Protein AF-A0ABD6WK69-F1 (afdb_monomer_lite)

Radius of gyration: 35.86 Å; chains: 1; bounding box: 88×90×81 Å

Secondary structure (DSSP, 8-state):
---------------------------S--S--S----HHHHHHHHHHHHHHHHHHHS-HHHHHHHS-HHHHHHHHHHHHHHHHHHHHHTTPPPPSSSSHHHHIIIIIHHH----B-SSSTTPBP--TTGGG-HHHHHHHHHHHHHHHHHTT-SSSHHHHHIIIIIHHHHHHHT-TTSTTTT------TTPPPP--PPPTTSSPPPS--

Foldseek 3Di:
DDDDDDDDDDDDDDDDDDDDDDDDDDDDDDPDPPPDPPVVVVVVVVVVVVVVVVVVPDDPVRVCVVPPVVVVVVVVVVVVVVVVVVVVVVVDDDQQWQWLLLCQVPPDLLVPQAWAFPDDDPHFFADQPLVVFPLSRVLSRQLRVQVSVLVVDPPCSVVVSCVPRVCVSVCQNRDCPHSRPPHGDTDDRSHGGRHDDDDPPPGGDTPDD

Structure (mmCIF, N/CA/C/O backbone):
data_AF-A0ABD6WK69-F1
#
_entry.id   AF-A0ABD6WK69-F1
#
loop_
_atom_site.group_PDB
_atom_site.id
_atom_site.type_symbol
_atom_site.label_atom_id
_atom_site.label_alt_id
_atom_site.label_comp_id
_atom_site.label_asym_id
_atom_site.label_entity_id
_atom_site.label_seq_id
_atom_site.pdbx_PDB_ins_code
_atom_site.Cartn_x
_atom_site.Cartn_y
_atom_site.Cartn_z
_atom_site.occupancy
_atom_site.B_iso_or_equiv
_atom_site.auth_seq_id
_atom_site.auth_comp_id
_atom_site.auth_asym_id
_atom_site.auth_atom_id
_atom_site.pdbx_PDB_model_num
ATOM 1 N N . MET A 1 1 ? -48.885 -74.886 -27.704 1.00 41.53 1 MET A N 1
ATOM 2 C CA . MET A 1 1 ? -48.794 -75.699 -26.479 1.00 41.53 1 MET A CA 1
ATOM 3 C C . MET A 1 1 ? -49.616 -74.945 -25.458 1.00 41.53 1 MET A C 1
ATOM 5 O O . MET A 1 1 ? -49.312 -73.790 -25.200 1.00 41.53 1 MET A O 1
ATOM 9 N N . THR A 1 2 ? -50.771 -75.522 -25.166 1.00 38.28 2 THR A N 1
ATOM 10 C CA . THR A 1 2 ? -51.934 -74.998 -24.441 1.00 38.28 2 THR A CA 1
ATOM 11 C C . THR A 1 2 ? -51.718 -74.901 -22.932 1.00 38.28 2 THR A C 1
ATOM 13 O O . THR A 1 2 ? -50.736 -75.446 -22.431 1.00 38.28 2 THR A O 1
ATOM 16 N N . ASP A 1 3 ? -52.707 -74.260 -22.299 1.00 40.16 3 ASP A N 1
ATOM 17 C CA . ASP A 1 3 ? -53.052 -74.159 -20.869 1.00 40.16 3 ASP A CA 1
ATOM 18 C C . ASP A 1 3 ? -52.673 -72.780 -20.300 1.00 40.16 3 ASP A C 1
ATOM 20 O O . ASP A 1 3 ? -51.506 -72.508 -20.035 1.00 40.16 3 ASP A O 1
ATOM 24 N N . ASP A 1 4 ? -53.540 -71.761 -20.337 1.00 39.53 4 ASP A N 1
ATOM 25 C CA . ASP A 1 4 ? -54.953 -71.624 -19.910 1.00 39.53 4 ASP A CA 1
ATOM 26 C C . ASP A 1 4 ? -55.103 -71.475 -18.379 1.00 39.53 4 ASP A C 1
ATOM 28 O O . ASP A 1 4 ? -54.443 -72.150 -17.592 1.00 39.53 4 ASP A O 1
ATOM 32 N N . ASP A 1 5 ? -55.924 -70.479 -18.044 1.00 45.25 5 ASP A N 1
ATOM 33 C CA . ASP A 1 5 ? -56.253 -69.780 -16.782 1.00 45.25 5 ASP A CA 1
ATOM 34 C C . ASP A 1 5 ? -57.036 -70.742 -15.816 1.00 45.25 5 ASP A C 1
ATOM 36 O O . ASP A 1 5 ? -57.017 -71.943 -16.095 1.00 45.25 5 ASP A O 1
ATOM 40 N N . PRO A 1 6 ? -57.810 -70.380 -14.748 1.00 54.75 6 PRO A N 1
ATOM 41 C CA . PRO A 1 6 ? -58.205 -69.066 -14.216 1.00 54.75 6 PRO A CA 1
ATOM 42 C C . PRO A 1 6 ? -58.452 -68.967 -12.684 1.00 54.75 6 PRO A C 1
ATOM 44 O O . PRO A 1 6 ? -58.293 -69.924 -11.925 1.00 54.75 6 PRO A O 1
ATOM 47 N N . LEU A 1 7 ? -58.986 -67.795 -12.296 1.00 37.84 7 LEU A N 1
ATOM 48 C CA . LEU A 1 7 ? -59.977 -67.497 -11.231 1.00 37.84 7 LEU A CA 1
ATOM 49 C C . LEU A 1 7 ? -59.416 -66.657 -10.072 1.00 37.84 7 LEU A C 1
ATOM 51 O O . LEU A 1 7 ? -58.449 -67.047 -9.434 1.00 37.84 7 LEU A O 1
ATOM 55 N N . ALA A 1 8 ? -60.023 -65.564 -9.608 1.00 40.16 8 ALA A N 1
ATOM 56 C CA . ALA A 1 8 ? -61.158 -64.701 -9.978 1.00 40.16 8 ALA A CA 1
ATOM 57 C C . ALA A 1 8 ? -61.112 -63.573 -8.907 1.00 40.16 8 ALA A C 1
ATOM 59 O O . ALA A 1 8 ? -60.767 -63.858 -7.764 1.00 40.16 8 ALA A O 1
ATOM 60 N N . GLY A 1 9 ? -61.288 -62.280 -9.188 1.00 31.14 9 GLY A N 1
ATOM 61 C CA . GLY A 1 9 ? -62.560 -61.623 -9.508 1.00 31.14 9 GLY A CA 1
ATOM 62 C C . GLY A 1 9 ? -63.019 -60.743 -8.325 1.00 31.14 9 GLY A C 1
ATOM 63 O O . GLY A 1 9 ? -62.915 -61.177 -7.181 1.00 31.14 9 GLY A O 1
ATOM 64 N N . GLY A 1 10 ? -63.540 -59.534 -8.589 1.00 31.92 10 GLY A N 1
ATOM 65 C CA . GLY A 1 10 ? -64.354 -58.782 -7.617 1.00 31.92 10 GLY A CA 1
ATOM 66 C C . GLY A 1 10 ? -64.167 -57.260 -7.588 1.00 31.92 10 GLY A C 1
ATOM 67 O O . GLY A 1 10 ? -63.340 -56.761 -6.835 1.00 31.92 10 GLY A O 1
ATOM 68 N N . ASP A 1 11 ? -64.987 -56.557 -8.373 1.00 32.34 11 ASP A N 1
ATOM 69 C CA . ASP A 1 11 ? -65.273 -55.113 -8.326 1.00 32.34 11 ASP A CA 1
ATOM 70 C C . ASP A 1 11 ? -66.035 -54.670 -7.052 1.00 32.34 11 ASP A C 1
ATOM 72 O O . ASP A 1 11 ? -66.577 -55.505 -6.328 1.00 32.34 11 ASP A O 1
ATOM 76 N N . VAL A 1 12 ? -66.200 -53.336 -6.934 1.00 32.75 12 VAL A N 1
ATOM 77 C CA . VAL A 1 12 ? -67.368 -52.576 -6.403 1.00 32.75 12 VAL A CA 1
ATOM 78 C C . VAL A 1 12 ? -67.110 -51.739 -5.134 1.00 32.75 12 VAL A C 1
ATOM 80 O O . VAL A 1 12 ? -66.958 -52.287 -4.051 1.00 32.75 12 VAL A O 1
ATOM 83 N N . GLN A 1 13 ? -67.126 -50.404 -5.352 1.00 33.09 13 GLN A N 1
ATOM 84 C CA . GLN A 1 13 ? -67.730 -49.273 -4.591 1.00 33.09 13 GLN A CA 1
ATOM 85 C C . GLN A 1 13 ? -67.632 -49.257 -3.049 1.00 33.09 13 GLN A C 1
ATOM 87 O O . GLN A 1 13 ? -67.755 -50.269 -2.387 1.00 33.09 13 GLN A O 1
ATOM 92 N N . GLU A 1 14 ? -67.454 -48.150 -2.328 1.00 33.75 14 GLU A N 1
ATOM 93 C CA . GLU A 1 14 ? -67.996 -46.775 -2.335 1.00 33.75 14 GLU A CA 1
ATOM 94 C C . GLU A 1 14 ? -67.370 -46.153 -1.043 1.00 33.75 14 GLU A C 1
ATOM 96 O O . GLU A 1 14 ? -66.947 -46.896 -0.164 1.00 33.75 14 GLU A O 1
ATOM 101 N N . ALA A 1 15 ? -67.243 -44.867 -0.736 1.00 32.94 15 ALA A N 1
ATOM 102 C CA . ALA A 1 15 ? -67.945 -43.662 -1.118 1.00 32.94 15 ALA A CA 1
ATOM 103 C C . ALA A 1 15 ? -67.187 -42.448 -0.534 1.00 32.94 15 ALA A C 1
ATOM 105 O O . ALA A 1 15 ? -66.554 -42.558 0.513 1.00 32.94 15 ALA A O 1
ATOM 106 N N . ALA A 1 16 ? -67.414 -41.300 -1.183 1.00 29.45 16 ALA A N 1
ATOM 107 C CA . ALA A 1 16 ? -67.578 -39.952 -0.620 1.00 29.45 16 ALA A CA 1
ATOM 108 C C . ALA A 1 16 ? -66.403 -39.301 0.161 1.00 29.45 16 ALA A C 1
ATOM 110 O O . ALA A 1 16 ? -65.868 -39.851 1.107 1.00 29.45 16 ALA A O 1
ATOM 111 N N . GLY A 1 17 ? -65.999 -38.060 -0.116 1.00 29.55 17 GLY A N 1
ATOM 112 C CA . GLY A 1 17 ? -66.735 -36.983 -0.768 1.00 29.55 17 GLY A CA 1
ATOM 113 C C . GLY A 1 17 ? -65.851 -35.791 -1.137 1.00 29.55 17 GLY A C 1
ATOM 114 O O . GLY A 1 17 ? -64.702 -35.662 -0.725 1.00 29.55 17 GLY A O 1
ATOM 115 N N . LEU A 1 18 ? -66.447 -34.982 -2.003 1.00 28.81 18 LEU A N 1
ATOM 116 C CA . LEU A 1 18 ? -65.877 -34.052 -2.961 1.00 28.81 18 LEU A CA 1
ATOM 117 C C . LEU A 1 18 ? -65.619 -32.646 -2.383 1.00 28.81 18 LEU A C 1
ATOM 119 O O . LEU A 1 18 ? -66.339 -32.174 -1.510 1.00 28.81 18 LEU A O 1
ATOM 123 N N . LEU A 1 19 ? -64.629 -31.995 -2.993 1.00 29.02 19 LEU A N 1
ATOM 124 C CA . LEU A 1 19 ? -64.368 -30.559 -3.162 1.00 29.02 19 LEU A CA 1
ATOM 125 C C . LEU A 1 19 ? -65.548 -29.584 -2.960 1.00 29.02 19 LEU A C 1
ATOM 127 O O . LEU A 1 19 ? -66.626 -29.789 -3.514 1.00 29.02 19 LEU A O 1
ATOM 131 N N . ALA A 1 20 ? -65.249 -28.415 -2.381 1.00 31.84 20 ALA A N 1
ATOM 132 C CA . ALA A 1 20 ? -65.792 -27.137 -2.855 1.00 31.84 20 ALA A CA 1
ATOM 133 C C . ALA A 1 20 ? -64.838 -25.974 -2.517 1.00 31.84 20 ALA A C 1
ATOM 135 O O . ALA A 1 20 ? -64.506 -25.742 -1.358 1.00 31.84 20 ALA A O 1
ATOM 136 N N . ALA A 1 21 ? -64.405 -25.265 -3.558 1.00 33.53 21 ALA A N 1
ATOM 137 C CA . ALA A 1 21 ? -63.676 -24.004 -3.507 1.00 33.53 21 ALA A CA 1
ATOM 138 C C . ALA A 1 21 ? -64.644 -22.822 -3.327 1.00 33.53 21 ALA A C 1
ATOM 140 O O . ALA A 1 21 ? -65.742 -22.861 -3.881 1.00 33.53 21 ALA A O 1
ATOM 141 N N . VAL A 1 22 ? -64.207 -21.764 -2.635 1.00 31.28 22 VAL A N 1
ATOM 142 C CA . VAL A 1 22 ? -64.724 -20.393 -2.794 1.00 31.28 22 VAL A CA 1
ATOM 143 C C . VAL A 1 22 ? -63.556 -19.413 -2.647 1.00 31.28 22 VAL A C 1
ATOM 145 O O . VAL A 1 22 ? -62.822 -19.459 -1.663 1.00 31.28 22 VAL A O 1
ATOM 148 N N . ASP A 1 23 ? -63.416 -18.561 -3.662 1.00 33.44 23 ASP A N 1
ATOM 149 C CA . ASP A 1 23 ? -62.475 -17.451 -3.797 1.00 33.44 23 ASP A CA 1
ATOM 150 C C . ASP A 1 23 ? -62.580 -16.408 -2.673 1.00 33.44 23 ASP A C 1
ATOM 152 O O . ASP A 1 23 ? -63.674 -16.067 -2.216 1.00 33.44 23 ASP A O 1
ATOM 156 N N . GLY A 1 24 ? -61.439 -15.824 -2.302 1.00 30.62 24 GLY A N 1
ATOM 157 C CA . GLY A 1 24 ? -61.370 -14.662 -1.420 1.00 30.62 24 GLY A CA 1
ATOM 158 C C . GLY A 1 24 ? -59.943 -14.141 -1.255 1.00 30.62 24 GLY A C 1
ATOM 159 O O . GLY A 1 24 ? -59.219 -14.627 -0.401 1.00 30.62 24 GLY A O 1
ATOM 160 N N . ASP A 1 25 ? -59.572 -13.185 -2.108 1.00 34.56 25 ASP A N 1
ATOM 161 C CA . ASP A 1 25 ? -58.590 -12.104 -1.907 1.00 34.56 25 ASP A CA 1
ATOM 162 C C . ASP A 1 25 ? -57.501 -12.310 -0.827 1.00 34.56 25 ASP A C 1
ATOM 164 O O . ASP A 1 25 ? -57.725 -12.072 0.361 1.00 34.56 25 ASP A O 1
ATOM 168 N N . SER A 1 26 ? -56.286 -12.692 -1.237 1.00 34.22 26 SER A N 1
ATOM 169 C CA . SER A 1 26 ? -55.104 -12.599 -0.375 1.00 34.22 26 SER A CA 1
ATOM 170 C C . SER A 1 26 ? -53.812 -12.534 -1.191 1.00 34.22 26 SER A C 1
ATOM 172 O O . SER A 1 26 ? -53.237 -13.564 -1.532 1.00 34.22 26 SER A O 1
ATOM 174 N N . ASP A 1 27 ? -53.319 -11.329 -1.464 1.00 31.31 27 ASP A N 1
ATOM 175 C CA . ASP A 1 27 ? -51.865 -11.129 -1.490 1.00 31.31 27 ASP A CA 1
ATOM 176 C C . ASP A 1 27 ? -51.499 -9.701 -1.062 1.00 31.31 27 ASP A C 1
ATOM 178 O O . ASP A 1 27 ? -50.943 -8.882 -1.789 1.00 31.31 27 ASP A O 1
ATOM 182 N N . THR A 1 28 ? -51.879 -9.379 0.174 1.00 32.97 28 THR A N 1
ATOM 183 C CA . THR A 1 28 ? -51.175 -8.381 0.979 1.00 32.97 28 THR A CA 1
ATOM 184 C C . THR A 1 28 ? -50.702 -9.058 2.262 1.00 32.97 28 THR A C 1
ATOM 186 O O . THR A 1 28 ? -51.483 -9.669 2.984 1.00 32.97 28 THR A O 1
ATOM 189 N N . ALA A 1 29 ? -49.404 -8.913 2.537 1.00 38.38 29 ALA A N 1
ATOM 190 C CA . ALA A 1 29 ? -48.745 -9.200 3.811 1.00 38.38 29 ALA A CA 1
ATOM 191 C C . ALA A 1 29 ? -48.618 -10.680 4.239 1.00 38.38 29 ALA A C 1
ATOM 193 O O . ALA A 1 29 ? -49.049 -11.065 5.323 1.00 38.38 29 ALA A O 1
ATOM 194 N N . ALA A 1 30 ? -47.879 -11.482 3.470 1.00 32.62 30 ALA A N 1
ATOM 195 C CA . ALA A 1 30 ? -47.333 -12.759 3.941 1.00 32.62 30 ALA A CA 1
ATOM 196 C C . ALA A 1 30 ? -45.797 -12.725 4.050 1.00 32.62 30 ALA A C 1
ATOM 198 O O . ALA A 1 30 ? -45.110 -13.476 3.372 1.00 32.62 30 ALA A O 1
ATOM 199 N N . ALA A 1 31 ? -45.251 -11.843 4.900 1.00 33.62 31 ALA A N 1
ATOM 200 C CA . ALA A 1 31 ? -43.885 -11.972 5.441 1.00 33.62 31 ALA A CA 1
ATOM 201 C C . ALA A 1 31 ? -43.632 -11.006 6.618 1.00 33.62 31 ALA A C 1
ATOM 203 O O . ALA A 1 31 ? -42.657 -10.263 6.614 1.00 33.62 31 ALA A O 1
ATOM 204 N N . SER A 1 32 ? -44.518 -10.959 7.621 1.00 41.97 32 SER A N 1
ATOM 205 C CA . SER A 1 32 ? -44.220 -10.201 8.851 1.00 41.97 32 SER A CA 1
ATOM 206 C C . SER A 1 32 ? -44.987 -10.688 10.088 1.00 41.97 32 SER A C 1
ATOM 208 O O . SER A 1 32 ? -45.544 -9.884 10.830 1.00 41.97 32 SER A O 1
ATOM 210 N N . LEU A 1 33 ? -45.026 -12.006 10.324 1.00 36.50 33 LEU A N 1
ATOM 211 C CA . LEU A 1 33 ? -45.646 -12.597 11.526 1.00 36.50 33 LEU A CA 1
ATOM 212 C C . LEU A 1 33 ? -44.808 -13.704 12.191 1.00 36.50 33 LEU A C 1
ATOM 214 O O . LEU A 1 33 ? -45.341 -14.595 12.842 1.00 36.50 33 LEU A O 1
ATOM 218 N N . LEU A 1 34 ? -43.483 -13.608 12.097 1.00 34.75 34 LEU A N 1
ATOM 219 C CA . LEU A 1 34 ? -42.581 -14.199 13.086 1.00 34.75 34 LEU A CA 1
ATOM 220 C C . LEU A 1 34 ? -41.653 -13.081 13.552 1.00 34.75 34 LEU A C 1
ATOM 222 O O . LEU A 1 34 ? -40.582 -12.861 12.994 1.00 34.75 34 LEU A O 1
ATOM 226 N N . GLY A 1 35 ? -42.141 -12.305 14.523 1.00 38.78 35 GLY A N 1
ATOM 227 C CA . GLY A 1 35 ? -41.314 -11.357 15.257 1.00 38.78 35 GLY A CA 1
ATOM 228 C C . GLY A 1 35 ? -40.104 -12.090 15.823 1.00 38.78 35 GLY A C 1
ATOM 229 O O . GLY A 1 35 ? -40.238 -13.216 16.299 1.00 38.78 35 GLY A O 1
ATOM 230 N N . ALA A 1 36 ? -38.942 -11.457 15.693 1.00 45.59 36 ALA A N 1
ATOM 231 C CA . ALA A 1 36 ? -37.651 -11.938 16.150 1.00 45.59 36 ALA A CA 1
ATOM 232 C C . ALA A 1 36 ? -37.766 -12.692 17.484 1.00 45.59 36 ALA A C 1
ATOM 234 O O . ALA A 1 36 ? -37.977 -12.090 18.538 1.00 45.59 36 ALA A O 1
ATOM 235 N N . PHE A 1 37 ? -37.627 -14.018 17.437 1.00 41.78 37 PHE A N 1
ATOM 236 C CA . PHE A 1 37 ? -37.216 -14.753 18.619 1.00 41.78 37 PHE A CA 1
ATOM 237 C C . PHE A 1 37 ? -35.777 -14.338 18.854 1.00 41.78 37 PHE A C 1
ATOM 239 O O . PHE A 1 37 ? -34.869 -14.795 18.165 1.00 41.78 37 PHE A O 1
ATOM 246 N N . ASP A 1 38 ? -35.597 -13.392 19.763 1.00 51.59 38 ASP A N 1
ATOM 247 C CA . ASP A 1 38 ? -34.285 -13.033 20.254 1.00 51.59 38 ASP A CA 1
ATOM 248 C C . ASP A 1 38 ? -33.767 -14.225 21.070 1.00 51.59 38 ASP A C 1
ATOM 250 O O . ASP A 1 38 ? -34.087 -14.411 22.249 1.00 51.59 38 ASP A O 1
ATOM 254 N N . VAL A 1 39 ? -33.051 -15.102 20.364 1.00 46.31 39 VAL A N 1
ATOM 255 C CA . VAL A 1 39 ? -32.434 -16.312 20.906 1.00 46.31 39 VAL A CA 1
ATOM 256 C C . VAL A 1 39 ? -31.484 -15.944 22.043 1.00 46.31 39 VAL A C 1
ATOM 258 O O . VAL A 1 39 ? -31.402 -16.699 23.010 1.00 46.31 39 VAL A O 1
ATOM 261 N N . ASP A 1 40 ? -30.866 -14.762 21.994 1.00 42.47 40 ASP A N 1
ATOM 262 C CA . ASP A 1 40 ? -29.979 -14.273 23.044 1.00 42.47 40 ASP A CA 1
ATOM 263 C C . ASP A 1 40 ? -30.770 -13.904 24.304 1.00 42.47 40 ASP A C 1
ATOM 265 O O . ASP A 1 40 ? -30.374 -14.269 25.412 1.00 42.47 40 ASP A O 1
ATOM 269 N N . THR A 1 41 ? -31.950 -13.295 24.159 1.00 55.56 41 THR A N 1
ATOM 270 C CA . THR A 1 41 ? -32.851 -13.014 25.292 1.00 55.56 41 THR A CA 1
ATOM 271 C C . THR A 1 41 ? -33.417 -14.296 25.925 1.00 55.56 41 THR A C 1
ATOM 273 O O . THR A 1 41 ? -33.544 -14.383 27.151 1.00 55.56 41 THR A O 1
ATOM 276 N N . ILE A 1 42 ? -33.742 -15.317 25.122 1.00 52.06 42 ILE A N 1
ATOM 277 C CA . ILE A 1 42 ? -34.228 -16.617 25.623 1.00 52.06 42 ILE A CA 1
ATOM 278 C C . ILE A 1 42 ? -33.096 -17.386 26.317 1.00 52.06 42 ILE A C 1
ATOM 280 O O . ILE A 1 42 ? -33.291 -17.892 27.424 1.00 52.06 42 ILE A O 1
ATOM 284 N N . ALA A 1 43 ? -31.903 -17.418 25.718 1.00 51.25 43 ALA A N 1
ATOM 285 C CA . ALA A 1 43 ? -30.723 -18.044 26.304 1.00 51.25 43 ALA A CA 1
ATOM 286 C C . ALA A 1 43 ? -30.314 -17.358 27.616 1.00 51.25 43 ALA A C 1
ATOM 288 O O . ALA A 1 43 ? -30.047 -18.036 28.607 1.00 51.25 43 ALA A O 1
ATOM 289 N N . ALA A 1 44 ? -30.341 -16.023 27.670 1.00 57.62 44 ALA A N 1
ATOM 290 C CA . ALA A 1 44 ? -30.061 -15.266 28.887 1.00 57.62 44 ALA A CA 1
ATOM 291 C C . ALA A 1 44 ? -31.057 -15.588 30.012 1.00 57.62 44 ALA A C 1
ATOM 293 O O . ALA A 1 44 ? -30.664 -15.696 31.175 1.00 57.62 44 ALA A O 1
ATOM 294 N N . ARG A 1 45 ? -32.337 -15.781 29.672 1.00 64.25 45 ARG A N 1
ATOM 295 C CA . ARG A 1 45 ? -33.391 -16.107 30.638 1.00 64.25 45 ARG A CA 1
ATOM 296 C C . ARG A 1 45 ? -33.263 -17.527 31.194 1.00 64.25 45 ARG A C 1
ATOM 298 O O . ARG A 1 45 ? -33.335 -17.694 32.406 1.00 64.25 45 ARG A O 1
ATOM 305 N N . GLU A 1 46 ? -33.005 -18.524 30.349 1.00 63.28 46 GLU A N 1
ATOM 306 C CA . GLU A 1 46 ? -32.780 -19.904 30.809 1.00 63.28 46 GLU A CA 1
ATOM 307 C C . GLU A 1 46 ? -31.515 -20.024 31.671 1.00 63.28 46 GLU A C 1
ATOM 309 O O . GLU A 1 46 ? -31.522 -20.675 32.718 1.00 63.28 46 GLU A O 1
ATOM 314 N N . VAL A 1 47 ? -30.434 -19.341 31.281 1.00 63.88 47 VAL A N 1
ATOM 315 C CA . VAL A 1 47 ? -29.197 -19.289 32.072 1.00 63.88 47 VAL A CA 1
ATOM 316 C C . VAL A 1 47 ? -29.443 -18.613 33.425 1.00 63.88 47 VAL A C 1
ATOM 318 O O . VAL A 1 47 ? -28.963 -19.106 34.448 1.00 63.88 47 VAL A O 1
ATOM 321 N N . ALA A 1 48 ? -30.222 -17.529 33.463 1.00 67.50 48 ALA A N 1
ATOM 322 C CA . ALA A 1 48 ? -30.591 -16.858 34.707 1.00 67.50 48 ALA A CA 1
ATOM 323 C C . ALA A 1 48 ? -31.427 -17.757 35.632 1.00 67.50 48 ALA A C 1
ATOM 325 O O . ALA A 1 48 ? -31.167 -17.784 36.837 1.00 67.50 48 ALA A O 1
ATOM 326 N N . ASP A 1 49 ? -32.372 -18.530 35.094 1.00 70.69 49 ASP A N 1
ATOM 327 C CA . ASP A 1 49 ? -33.196 -19.463 35.871 1.00 70.69 49 ASP A CA 1
ATOM 328 C C . ASP A 1 49 ? -32.356 -20.619 36.448 1.00 70.69 49 ASP A C 1
ATOM 330 O O . ASP A 1 49 ? -32.514 -20.978 37.619 1.00 70.69 49 ASP A O 1
ATOM 334 N N . ILE A 1 50 ? -31.387 -21.143 35.684 1.00 66.19 50 ILE A N 1
ATOM 335 C CA . ILE A 1 50 ? -30.434 -22.164 36.155 1.00 66.19 50 ILE A CA 1
ATOM 336 C C . ILE A 1 50 ? -29.544 -21.611 37.273 1.00 66.19 50 ILE A C 1
ATOM 338 O O . ILE A 1 50 ? -29.405 -22.240 38.325 1.00 66.19 50 ILE A O 1
ATOM 342 N N . ILE A 1 51 ? -28.956 -20.426 37.075 1.00 68.31 51 ILE A N 1
ATOM 343 C CA . ILE A 1 51 ? -28.112 -19.770 38.083 1.00 68.31 51 ILE A CA 1
ATOM 344 C C . ILE A 1 51 ? -28.927 -19.496 39.352 1.00 68.31 51 ILE A C 1
ATOM 346 O O . ILE A 1 51 ? -28.465 -19.784 40.456 1.00 68.31 51 ILE A O 1
ATOM 350 N N . THR A 1 52 ? -30.163 -19.015 39.208 1.00 69.00 52 THR A N 1
ATOM 351 C CA . THR A 1 52 ? -31.068 -18.744 40.332 1.00 69.00 52 THR A CA 1
ATOM 352 C C . THR A 1 52 ? -31.433 -20.028 41.080 1.00 69.00 52 THR A C 1
ATOM 354 O O . THR A 1 52 ? -31.411 -20.039 42.311 1.00 69.00 52 THR A O 1
ATOM 357 N N . GLY A 1 53 ? -31.695 -21.130 40.371 1.00 70.25 53 GLY A N 1
ATOM 358 C CA . GLY A 1 53 ? -31.967 -22.441 40.967 1.00 70.25 53 GLY A CA 1
ATOM 359 C C . GLY A 1 53 ? -30.776 -23.018 41.738 1.00 70.25 53 GLY A C 1
ATOM 360 O O . GLY A 1 53 ? -30.949 -23.558 42.832 1.00 70.25 53 GLY A O 1
ATOM 361 N N . ILE A 1 54 ? -29.557 -22.845 41.218 1.00 66.19 54 ILE A N 1
ATOM 362 C CA . ILE A 1 54 ? -28.318 -23.246 41.901 1.00 66.19 54 ILE A CA 1
ATOM 363 C C . ILE A 1 54 ? -28.108 -22.405 43.168 1.00 66.19 54 ILE A C 1
ATOM 365 O O . ILE A 1 54 ? -27.840 -22.964 44.231 1.00 66.19 54 ILE A O 1
ATOM 369 N N . ILE A 1 55 ? -28.284 -21.081 43.085 1.00 65.88 55 ILE A N 1
ATOM 370 C CA . ILE A 1 55 ? -28.146 -20.166 44.231 1.00 65.88 55 ILE A CA 1
ATOM 371 C C . ILE A 1 55 ? -29.198 -20.468 45.307 1.00 65.88 55 ILE A C 1
ATOM 373 O O . ILE A 1 55 ? -28.865 -20.483 46.490 1.00 65.88 55 ILE A O 1
ATOM 377 N N . ALA A 1 56 ? -30.442 -20.768 44.918 1.00 68.12 56 ALA A N 1
ATOM 378 C CA . ALA A 1 56 ? -31.523 -21.112 45.843 1.00 68.12 56 ALA A CA 1
ATOM 379 C C . ALA A 1 56 ? -31.270 -22.424 46.612 1.00 68.12 56 ALA A C 1
ATOM 381 O O . ALA A 1 56 ? -31.757 -22.584 47.731 1.00 68.12 56 ALA A O 1
ATOM 382 N N . GLY A 1 57 ? -30.498 -23.352 46.034 1.00 67.06 57 GLY A N 1
ATOM 383 C CA . GLY A 1 57 ? -30.073 -24.592 46.690 1.00 67.06 57 GLY A CA 1
ATOM 384 C C . GLY A 1 57 ? -28.871 -24.438 47.631 1.00 67.06 57 GLY A C 1
ATOM 385 O O . GLY A 1 57 ? -28.578 -25.356 48.399 1.00 67.06 57 GLY A O 1
ATOM 386 N N . MET A 1 58 ? -28.165 -23.303 47.596 1.00 68.56 58 MET A N 1
ATOM 387 C CA . MET A 1 58 ? -27.003 -23.039 48.447 1.00 68.56 58 MET A CA 1
ATOM 388 C C . MET A 1 58 ? -27.417 -22.332 49.742 1.00 68.56 58 MET A C 1
ATOM 390 O O . MET A 1 58 ? -28.195 -21.381 49.736 1.00 68.56 58 MET A O 1
ATOM 394 N N . THR A 1 59 ? -26.857 -22.749 50.882 1.00 77.12 59 THR A N 1
ATOM 395 C CA . THR A 1 59 ? -27.020 -21.981 52.125 1.00 77.12 59 THR A CA 1
ATOM 396 C C . THR A 1 59 ? -26.211 -20.688 52.059 1.00 77.12 59 THR A C 1
ATOM 398 O O . THR A 1 59 ? -25.174 -20.614 51.394 1.00 77.12 59 THR A O 1
ATOM 401 N N . LYS A 1 60 ? -26.646 -19.669 52.806 1.00 70.44 60 LYS A N 1
ATOM 402 C CA . LYS A 1 60 ? -25.931 -18.393 52.926 1.00 70.44 60 LYS A CA 1
ATOM 403 C C . LYS A 1 60 ? -24.458 -18.587 53.318 1.00 70.44 60 LYS A C 1
ATOM 405 O O . LYS A 1 60 ? -23.593 -17.967 52.710 1.00 70.44 60 LYS A O 1
ATOM 410 N N . GLU A 1 61 ? -24.145 -19.508 54.238 1.00 72.88 61 GLU A N 1
ATOM 411 C CA . GLU A 1 61 ? -22.744 -19.784 54.598 1.00 72.88 61 GLU A CA 1
ATOM 412 C C . GLU A 1 61 ? -21.952 -20.481 53.484 1.00 72.88 61 GLU A C 1
ATOM 414 O O . GLU A 1 61 ? -20.731 -20.336 53.415 1.00 72.88 61 GLU A O 1
ATOM 419 N N . ALA A 1 62 ? -22.598 -21.291 52.641 1.00 72.38 62 ALA A N 1
ATOM 420 C CA . ALA A 1 62 ? -21.944 -21.905 51.487 1.00 72.38 62 ALA A CA 1
ATOM 421 C C . ALA A 1 62 ? -21.638 -20.855 50.410 1.00 72.38 62 ALA A C 1
ATOM 423 O O . ALA A 1 62 ? -20.558 -20.881 49.821 1.00 72.38 62 ALA A O 1
ATOM 424 N N . LEU A 1 63 ? -22.551 -19.900 50.219 1.00 69.12 63 LEU A N 1
ATOM 425 C CA . LEU A 1 63 ? -22.389 -18.769 49.312 1.00 69.12 63 LEU A CA 1
ATOM 426 C C . LEU A 1 63 ? -21.264 -17.829 49.769 1.00 69.12 63 LEU A C 1
ATOM 428 O O . LEU A 1 63 ? -20.376 -17.526 48.981 1.00 69.12 63 LEU A O 1
ATOM 432 N N . GLU A 1 64 ? -21.236 -17.440 51.046 1.00 72.25 64 GLU A N 1
ATOM 433 C CA . GLU A 1 64 ? -20.194 -16.566 51.616 1.00 72.25 64 GLU A CA 1
ATOM 434 C C . GLU A 1 64 ? -18.797 -17.207 51.577 1.00 72.25 64 GLU A C 1
ATOM 436 O O . GLU A 1 64 ? -17.793 -16.526 51.378 1.00 72.25 64 GLU A O 1
ATOM 441 N N . ARG A 1 65 ? -18.715 -18.537 51.706 1.00 77.81 65 ARG A N 1
ATOM 442 C CA . ARG A 1 65 ? -17.453 -19.281 51.561 1.00 77.81 65 ARG A CA 1
ATOM 443 C C . ARG A 1 65 ? -16.993 -19.392 50.110 1.00 77.81 65 ARG A C 1
ATOM 445 O O . ARG A 1 65 ? -15.793 -19.472 49.858 1.00 77.81 65 ARG A O 1
ATOM 452 N N . ALA A 1 66 ? -17.932 -19.434 49.169 1.00 74.12 66 ALA A N 1
ATOM 453 C CA . ALA A 1 66 ? -17.642 -19.520 47.743 1.00 74.12 66 ALA A CA 1
ATOM 454 C C . ALA A 1 66 ? -17.301 -18.150 47.125 1.00 74.12 66 ALA A C 1
ATOM 456 O O . ALA A 1 66 ? -16.429 -18.080 46.255 1.00 74.12 66 ALA A O 1
ATOM 457 N N . LEU A 1 67 ? -17.952 -17.079 47.594 1.00 82.50 67 LEU A N 1
ATOM 458 C CA . LEU A 1 67 ? -17.805 -15.690 47.149 1.00 82.50 67 LEU A CA 1
ATOM 459 C C . LEU A 1 67 ? -17.012 -14.869 48.172 1.00 82.50 67 LEU A C 1
ATOM 461 O O . LEU A 1 67 ? -17.516 -13.915 48.764 1.00 82.50 67 LEU A O 1
ATOM 465 N N . THR A 1 68 ? -15.749 -15.236 48.381 1.00 90.50 68 THR A N 1
ATOM 466 C CA . THR A 1 68 ? -14.838 -14.373 49.140 1.00 90.50 68 THR A CA 1
ATOM 467 C C . THR A 1 68 ? -14.635 -13.038 48.403 1.00 90.50 68 THR A C 1
ATOM 469 O O . THR A 1 68 ? -14.704 -13.021 47.170 1.00 90.50 68 THR A O 1
ATOM 472 N N . PRO A 1 69 ? -14.339 -11.928 49.109 1.00 88.44 69 PRO A N 1
ATOM 473 C CA . PRO A 1 69 ? -14.095 -10.626 48.478 1.00 88.44 69 PRO A CA 1
ATOM 474 C C . PRO A 1 69 ? -13.055 -10.690 47.350 1.00 88.44 69 PRO A C 1
ATOM 476 O O . PRO A 1 69 ? -13.303 -10.199 46.255 1.00 88.44 69 PRO A O 1
ATOM 479 N N . GLU A 1 70 ? -11.960 -11.425 47.565 1.00 88.94 70 GLU A N 1
ATOM 480 C CA . GLU A 1 70 ? -10.913 -11.654 46.557 1.00 88.94 70 GLU A CA 1
ATOM 481 C C . GLU A 1 70 ? -11.436 -12.358 45.291 1.00 88.94 70 GLU A C 1
ATOM 483 O O . GLU A 1 70 ? -11.017 -12.054 44.175 1.00 88.94 70 GLU A O 1
ATOM 488 N N . ARG A 1 71 ? -12.364 -13.317 45.437 1.00 85.81 71 ARG A N 1
ATOM 489 C CA . ARG A 1 71 ? -12.966 -14.011 44.290 1.00 85.81 71 ARG A CA 1
ATOM 490 C C . ARG A 1 71 ? -13.945 -13.122 43.541 1.00 85.81 71 ARG A C 1
ATOM 492 O O . ARG A 1 71 ? -14.005 -13.217 42.319 1.00 85.81 71 ARG A O 1
ATOM 499 N N . VAL A 1 72 ? -14.688 -12.275 44.251 1.00 86.81 72 VAL A N 1
ATOM 500 C CA . VAL A 1 72 ? -15.589 -11.292 43.637 1.00 86.81 72 VAL A CA 1
ATOM 501 C C . VAL A 1 72 ? -14.786 -10.272 42.829 1.00 86.81 72 VAL A C 1
ATOM 503 O O . VAL A 1 72 ? -15.104 -10.068 41.661 1.00 86.81 72 VAL A O 1
ATOM 506 N N . GLU A 1 73 ? -13.703 -9.726 43.386 1.00 90.31 73 GLU A N 1
ATOM 507 C CA . GLU A 1 73 ? -12.801 -8.807 42.674 1.00 90.31 73 GLU A CA 1
ATOM 508 C C . GLU A 1 73 ? -12.167 -9.462 41.440 1.00 90.31 73 GLU A C 1
ATOM 510 O O . GLU A 1 73 ? -12.141 -8.869 40.364 1.00 90.31 73 GLU A O 1
ATOM 515 N N . LEU A 1 74 ? -11.721 -10.720 41.542 1.00 88.19 74 LEU A N 1
ATOM 516 C CA . LEU A 1 74 ? -11.177 -11.455 40.397 1.00 88.19 74 LEU A CA 1
ATOM 517 C C . LEU A 1 74 ? -12.221 -11.677 39.289 1.00 88.19 74 LEU A C 1
ATOM 519 O O . LEU A 1 74 ? -11.886 -11.612 38.105 1.00 88.19 74 LEU A O 1
ATOM 523 N N . ILE A 1 75 ? -13.472 -11.978 39.653 1.00 85.56 75 ILE A N 1
ATOM 524 C CA . ILE A 1 75 ? -14.572 -12.148 38.692 1.00 85.56 75 ILE A CA 1
ATOM 525 C C . ILE A 1 75 ? -14.906 -10.809 38.029 1.00 85.56 75 ILE A C 1
ATOM 527 O O . ILE A 1 75 ? -15.058 -10.773 36.810 1.00 85.56 75 ILE A O 1
ATOM 531 N N . GLN A 1 76 ? -14.957 -9.719 38.798 1.00 86.75 76 GLN A N 1
ATOM 532 C CA . GLN A 1 76 ? -15.191 -8.368 38.283 1.00 86.75 76 GLN A CA 1
ATOM 533 C C . GLN A 1 76 ? -14.079 -7.927 37.331 1.00 86.75 76 GLN A C 1
ATOM 535 O O . GLN A 1 76 ? -14.376 -7.593 36.193 1.00 86.75 76 GLN A O 1
ATOM 540 N N . ALA A 1 77 ? -12.808 -8.054 37.719 1.00 89.81 77 ALA A N 1
ATOM 541 C CA . ALA A 1 77 ? -11.674 -7.703 36.863 1.00 89.81 77 ALA A CA 1
ATOM 542 C C . ALA A 1 77 ? -11.649 -8.519 35.556 1.00 89.81 77 ALA A C 1
ATOM 544 O O . ALA A 1 77 ? -11.300 -8.009 34.492 1.00 89.81 77 ALA A O 1
ATOM 545 N N . ARG A 1 78 ? -12.047 -9.800 35.605 1.00 87.44 78 ARG A N 1
ATOM 546 C CA . ARG A 1 78 ? -12.193 -10.636 34.401 1.00 87.44 78 ARG A CA 1
ATOM 547 C C . ARG A 1 78 ? -13.360 -10.197 33.525 1.00 87.44 78 ARG A C 1
ATOM 549 O O . ARG A 1 78 ? -13.213 -10.216 32.306 1.00 87.44 78 ARG A O 1
ATOM 556 N N . ALA A 1 79 ? -14.490 -9.830 34.125 1.00 86.50 79 ALA A N 1
ATOM 557 C CA . ALA A 1 79 ? -15.649 -9.318 33.406 1.00 86.50 79 ALA A CA 1
ATOM 558 C C . ALA A 1 79 ? -15.330 -7.970 32.747 1.00 86.50 79 ALA A C 1
ATOM 560 O O . ALA A 1 79 ? -15.573 -7.811 31.559 1.00 86.50 79 ALA A O 1
ATOM 561 N N . GLU A 1 80 ? -14.690 -7.050 33.467 1.00 88.25 80 GLU A N 1
ATOM 562 C CA . GLU A 1 80 ? -14.212 -5.768 32.942 1.00 88.25 80 GLU A CA 1
ATOM 563 C C . GLU A 1 80 ? -13.224 -5.966 31.787 1.00 88.25 80 GLU A C 1
ATOM 565 O O . GLU A 1 80 ? -13.386 -5.361 30.732 1.00 88.25 80 GLU A O 1
ATOM 570 N N . ALA A 1 81 ? -12.253 -6.874 31.922 1.00 84.75 81 ALA A N 1
ATOM 571 C CA . ALA A 1 81 ? -11.307 -7.185 30.848 1.00 84.75 81 ALA A CA 1
ATOM 572 C C . ALA A 1 81 ? -11.950 -7.889 29.638 1.00 84.75 81 ALA A C 1
ATOM 574 O O . ALA A 1 81 ? -11.423 -7.809 28.528 1.00 84.75 81 ALA A O 1
ATOM 575 N N . ALA A 1 82 ? -13.045 -8.628 29.834 1.00 79.25 82 ALA A N 1
ATOM 576 C CA . ALA A 1 82 ? -13.811 -9.231 28.744 1.00 79.25 82 ALA A CA 1
ATOM 577 C C . ALA A 1 82 ? -14.647 -8.174 28.011 1.00 79.25 82 ALA A C 1
ATOM 579 O O . ALA A 1 82 ? -14.608 -8.115 26.787 1.00 79.25 82 ALA A O 1
ATOM 580 N N . VAL A 1 83 ? -15.317 -7.300 28.764 1.00 77.88 83 VAL A N 1
ATOM 581 C CA . VAL A 1 83 ? -16.106 -6.178 28.246 1.00 77.88 83 VAL A CA 1
ATOM 582 C C . VAL A 1 83 ? -15.219 -5.189 27.482 1.00 77.88 83 VAL A C 1
ATOM 584 O O . VAL A 1 83 ? -15.549 -4.788 26.369 1.00 77.88 83 VAL A O 1
ATOM 587 N N . GLN A 1 84 ? -14.049 -4.849 28.024 1.00 76.06 84 GLN A N 1
ATOM 588 C CA . GLN A 1 84 ? -13.077 -3.991 27.346 1.00 76.06 84 GLN A CA 1
ATOM 589 C C . GLN A 1 84 ? -12.609 -4.599 26.015 1.00 76.06 84 GLN A C 1
ATOM 591 O O . GLN A 1 84 ? -12.571 -3.900 25.007 1.00 76.06 84 GLN A O 1
ATOM 596 N N . ARG A 1 85 ? -12.326 -5.909 25.985 1.00 71.94 85 ARG A N 1
ATOM 597 C CA . ARG A 1 85 ? -11.960 -6.614 24.747 1.00 71.94 85 ARG A CA 1
ATOM 598 C C . ARG A 1 85 ? -13.081 -6.620 23.718 1.00 71.94 85 ARG A C 1
ATOM 600 O O . ARG A 1 85 ? -12.799 -6.403 22.550 1.00 71.94 85 ARG A O 1
ATOM 607 N N . SER A 1 86 ? -14.330 -6.834 24.140 1.00 61.00 86 SER A N 1
ATOM 608 C CA . SER A 1 86 ? -15.463 -6.794 23.207 1.00 61.00 86 SER A CA 1
ATOM 609 C C . SER A 1 86 ? -15.642 -5.408 22.591 1.00 61.00 86 SER A C 1
ATOM 611 O O . SER A 1 86 ? -15.904 -5.304 21.399 1.00 61.00 86 SER A O 1
ATOM 613 N N . PHE A 1 87 ? -15.420 -4.337 23.363 1.00 56.59 87 PHE A N 1
ATOM 614 C CA . PHE A 1 87 ? -15.444 -2.980 22.816 1.00 56.59 87 PHE A CA 1
ATOM 615 C C . PHE A 1 87 ? -14.276 -2.706 21.861 1.00 56.59 87 PHE A C 1
ATOM 617 O O . PHE A 1 87 ? -14.447 -1.966 20.897 1.00 56.59 87 PHE A O 1
ATOM 624 N N . GLU A 1 88 ? -13.102 -3.293 22.099 1.00 59.97 88 GLU A N 1
ATOM 625 C CA . GLU A 1 88 ? -11.956 -3.191 21.188 1.00 59.97 88 GLU A CA 1
ATOM 626 C C . GLU A 1 88 ? -12.182 -3.974 19.882 1.00 59.97 88 GLU A C 1
ATOM 628 O O . GLU A 1 88 ? -11.891 -3.444 18.809 1.00 59.97 88 GLU A O 1
ATOM 633 N N . GLU A 1 89 ? -12.753 -5.180 19.947 1.00 56.84 89 GLU A N 1
ATOM 634 C CA . GLU A 1 89 ? -13.047 -6.031 18.781 1.00 56.84 89 GLU A CA 1
ATOM 635 C C . GLU A 1 89 ? -14.135 -5.432 17.871 1.00 56.84 89 GLU A C 1
ATOM 637 O O . GLU A 1 89 ? -13.943 -5.388 16.655 1.00 56.84 89 GLU A O 1
ATOM 642 N N . ASP A 1 90 ? -15.209 -4.867 18.435 1.00 54.50 90 ASP A N 1
ATOM 643 C CA . ASP A 1 90 ? -16.250 -4.154 17.669 1.00 54.50 90 ASP A CA 1
ATOM 644 C C . ASP A 1 90 ? -15.779 -2.795 17.113 1.00 54.50 90 ASP A C 1
ATOM 646 O O . ASP A 1 90 ? -16.446 -2.189 16.272 1.00 54.50 90 ASP A O 1
ATOM 650 N N . SER A 1 91 ? -14.623 -2.295 17.564 1.00 57.59 91 SER A N 1
ATOM 651 C CA . SER A 1 91 ? -14.064 -1.008 17.128 1.00 57.59 91 SER A CA 1
ATOM 652 C C . SER A 1 91 ? -13.031 -1.113 16.006 1.00 57.59 91 SER A C 1
ATOM 654 O O . SER A 1 91 ? -12.462 -0.087 15.619 1.00 57.59 91 SER A O 1
ATOM 656 N N . ALA A 1 92 ? -12.764 -2.321 15.487 1.00 63.06 92 ALA A N 1
ATOM 657 C CA . ALA A 1 92 ? -11.785 -2.513 14.423 1.00 63.06 92 ALA A CA 1
ATOM 658 C C . ALA A 1 92 ? -12.107 -1.574 13.237 1.00 63.06 92 ALA A C 1
ATOM 660 O O . ALA A 1 92 ? -13.189 -1.669 12.651 1.00 63.06 92 ALA A O 1
ATOM 661 N N . PRO A 1 93 ? -11.206 -0.636 12.885 1.00 71.69 93 PRO A N 1
ATOM 662 C CA . PRO A 1 93 ? -11.498 0.375 11.881 1.00 71.69 93 PRO A CA 1
ATOM 663 C C . PRO A 1 93 ? -11.834 -0.272 10.540 1.00 71.69 93 PRO A C 1
ATOM 665 O O . PRO A 1 93 ? -11.063 -1.082 10.025 1.00 71.69 93 PRO A O 1
ATOM 668 N N . THR A 1 94 ? -12.962 0.116 9.945 1.00 86.56 94 THR A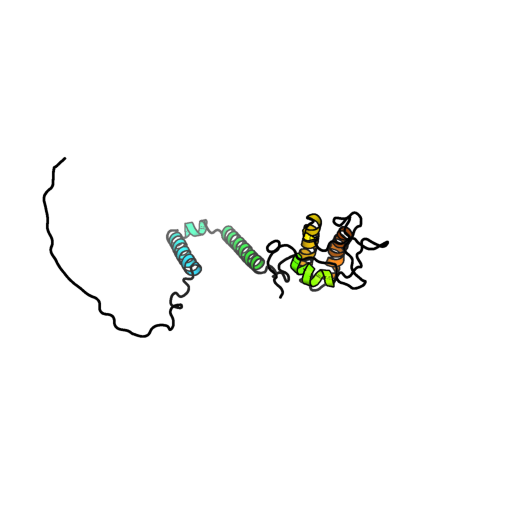 N 1
ATOM 669 C CA . THR A 1 94 ? -13.323 -0.338 8.601 1.00 86.56 94 THR A CA 1
ATOM 670 C C . THR A 1 94 ? -12.255 0.101 7.599 1.00 86.56 94 THR A C 1
ATOM 672 O O . THR A 1 94 ? -11.864 1.277 7.558 1.00 86.56 94 THR A O 1
ATOM 675 N N . LEU A 1 95 ? -11.781 -0.853 6.794 1.00 93.69 95 LEU A N 1
ATOM 676 C CA . LEU A 1 95 ? -10.817 -0.605 5.726 1.00 93.69 95 LEU A CA 1
ATOM 677 C C . LEU A 1 95 ? -11.475 0.240 4.630 1.00 93.69 95 LEU A C 1
ATOM 679 O O . LEU A 1 95 ? -12.603 -0.039 4.221 1.00 93.69 95 LEU A O 1
ATOM 683 N N . VAL A 1 96 ? -10.781 1.280 4.158 1.00 96.50 96 VAL A N 1
ATOM 684 C CA . VAL A 1 96 ? -11.303 2.132 3.078 1.00 96.50 96 VAL A CA 1
ATOM 685 C C . VAL A 1 96 ? -11.314 1.358 1.769 1.00 96.50 96 VAL A C 1
ATOM 687 O O . VAL A 1 96 ? -12.320 1.380 1.068 1.00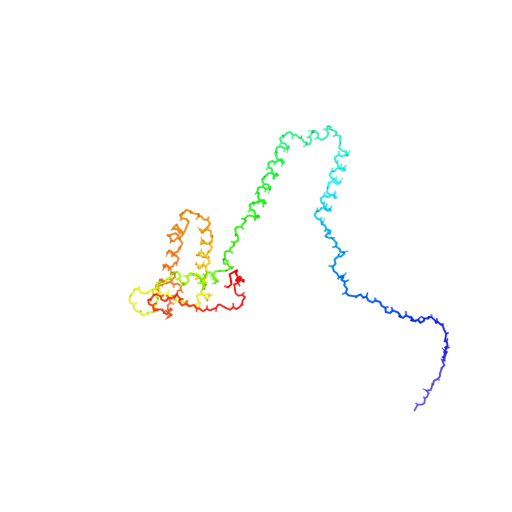 96.50 96 VAL A O 1
ATOM 690 N N . TYR A 1 97 ? -10.233 0.653 1.458 1.00 97.88 97 TYR A N 1
ATOM 691 C CA . TYR A 1 97 ? -10.185 -0.265 0.321 1.00 97.88 97 TYR A CA 1
ATOM 692 C C . TYR A 1 97 ? -10.403 -1.699 0.804 1.00 97.88 97 TYR A C 1
ATOM 694 O O . TYR A 1 97 ? -10.070 -2.018 1.942 1.00 97.88 97 TYR A O 1
ATOM 702 N N . GLY A 1 98 ? -10.993 -2.548 -0.031 1.00 96.81 98 GLY A N 1
ATOM 703 C CA . GLY A 1 98 ? -11.260 -3.953 0.273 1.00 96.81 98 GLY A CA 1
ATOM 704 C C . GLY A 1 98 ? -10.031 -4.836 0.090 1.00 96.81 98 GLY A C 1
ATOM 705 O O . GLY A 1 98 ? -9.887 -5.846 0.770 1.00 96.81 98 GLY A O 1
ATOM 706 N N . SER A 1 99 ? -9.102 -4.428 -0.778 1.00 98.12 99 SER A N 1
ATOM 707 C CA . SER A 1 99 ? -7.892 -5.189 -1.077 1.00 98.12 99 SER A CA 1
ATOM 708 C C . SER A 1 99 ? -6.715 -4.307 -1.500 1.00 98.12 99 SER A C 1
ATOM 710 O O . SER A 1 99 ? -6.872 -3.136 -1.866 1.00 98.12 99 SER A O 1
ATOM 712 N N . ALA A 1 100 ? -5.515 -4.896 -1.510 1.00 98.38 100 ALA A N 1
ATOM 713 C CA . ALA A 1 100 ? -4.322 -4.268 -2.066 1.00 98.38 100 ALA A CA 1
ATOM 714 C C . ALA A 1 100 ? -4.455 -3.943 -3.561 1.00 98.38 100 ALA A C 1
ATOM 716 O O . ALA A 1 100 ? -3.935 -2.911 -3.993 1.00 98.38 100 ALA A O 1
ATOM 717 N N . ASP A 1 101 ? -5.157 -4.780 -4.340 1.00 98.62 101 ASP A N 1
ATOM 718 C CA . ASP A 1 101 ? -5.464 -4.463 -5.739 1.00 98.62 101 ASP A CA 1
ATOM 719 C C . ASP A 1 101 ? -6.281 -3.185 -5.833 1.00 98.62 101 ASP A C 1
ATOM 721 O O . ASP A 1 101 ? -5.888 -2.264 -6.549 1.00 98.62 101 ASP A O 1
ATOM 725 N N . GLU A 1 102 ? -7.380 -3.102 -5.087 1.00 98.62 102 GLU A N 1
ATOM 726 C CA . GLU A 1 102 ? -8.251 -1.941 -5.149 1.00 98.62 102 GLU A CA 1
ATOM 727 C C . GLU A 1 102 ? -7.495 -0.664 -4.752 1.00 98.62 102 GLU A C 1
ATOM 729 O O . GLU A 1 102 ? -7.534 0.342 -5.471 1.00 98.62 102 GLU A O 1
ATOM 734 N N . TRP A 1 103 ? -6.739 -0.724 -3.651 1.00 98.56 103 TRP A N 1
ATOM 735 C CA . TRP A 1 103 ? -5.906 0.383 -3.183 1.00 98.56 103 TRP A CA 1
ATOM 736 C C . TRP A 1 103 ? -4.875 0.812 -4.232 1.00 98.56 103 TRP A C 1
ATOM 738 O O . TRP A 1 103 ? -4.698 2.007 -4.497 1.00 98.56 103 TRP A O 1
ATOM 748 N N . LEU A 1 104 ? -4.204 -0.142 -4.881 1.00 98.50 104 LEU A N 1
ATOM 749 C CA . LEU A 1 104 ? -3.228 0.163 -5.919 1.00 98.50 104 LEU A CA 1
ATOM 750 C C . LEU A 1 104 ? -3.889 0.748 -7.169 1.00 98.50 104 LEU A C 1
ATOM 752 O O . LEU A 1 104 ? -3.444 1.791 -7.661 1.00 98.50 104 LEU A O 1
ATOM 756 N N . ARG A 1 105 ? -4.938 0.087 -7.670 1.00 98.25 105 ARG A N 1
ATOM 757 C CA . ARG A 1 105 ? -5.672 0.425 -8.894 1.00 98.25 105 ARG A CA 1
ATOM 758 C C . ARG A 1 105 ? -6.320 1.797 -8.803 1.00 98.25 105 ARG A C 1
ATOM 760 O O . ARG A 1 105 ? -6.244 2.548 -9.776 1.00 98.25 105 ARG A O 1
ATOM 767 N N . LYS A 1 106 ? -6.960 2.124 -7.675 1.00 98.25 106 LYS A N 1
ATOM 768 C CA . LYS A 1 106 ? -7.757 3.352 -7.514 1.00 98.25 106 LYS A CA 1
ATOM 769 C C . LYS A 1 106 ? -6.978 4.514 -6.906 1.00 98.25 106 LYS A C 1
ATOM 771 O O . LYS A 1 106 ? -7.286 5.661 -7.216 1.00 98.25 106 LYS A O 1
ATOM 776 N N . TYR A 1 107 ? -5.954 4.247 -6.095 1.00 98.12 107 TYR A N 1
ATOM 777 C CA . TYR A 1 107 ? -5.229 5.293 -5.371 1.00 98.12 107 TYR A CA 1
ATOM 778 C C . TYR A 1 107 ? -3.734 5.303 -5.667 1.00 98.12 107 TYR A C 1
ATOM 780 O O . TYR A 1 107 ? -3.224 6.252 -6.270 1.00 98.12 107 TYR A O 1
ATOM 788 N N . TRP A 1 108 ? -3.004 4.267 -5.255 1.00 97.88 108 TRP A N 1
ATOM 789 C CA . TRP A 1 108 ? -1.552 4.378 -5.136 1.00 97.88 108 TRP A CA 1
ATOM 790 C C . TRP A 1 108 ? -0.849 4.606 -6.472 1.00 97.88 108 TRP A C 1
ATOM 792 O O . TRP A 1 108 ? 0.056 5.440 -6.545 1.00 97.88 108 TRP A O 1
ATOM 802 N N . ARG A 1 109 ? -1.312 3.968 -7.555 1.00 97.06 109 ARG A N 1
ATOM 803 C CA . ARG A 1 109 ? -0.728 4.165 -8.892 1.00 97.06 109 ARG A CA 1
ATOM 804 C C . ARG A 1 109 ? -0.837 5.604 -9.408 1.00 97.06 109 ARG A C 1
ATOM 806 O O . ARG A 1 109 ? -0.042 5.995 -10.259 1.00 97.06 109 ARG A O 1
ATOM 813 N N . TYR A 1 110 ? -1.799 6.382 -8.906 1.00 97.19 110 TYR A N 1
ATOM 814 C CA . TYR A 1 110 ? -1.985 7.798 -9.242 1.00 97.19 110 TYR A CA 1
ATOM 815 C C . TYR A 1 110 ? -1.247 8.735 -8.285 1.00 97.19 110 TYR A C 1
ATOM 817 O O . TYR A 1 110 ? -0.910 9.851 -8.676 1.00 97.19 110 TYR A O 1
ATOM 825 N N . THR A 1 111 ? -0.966 8.296 -7.058 1.00 96.12 111 THR A N 1
ATOM 826 C CA . THR A 1 111 ? -0.166 9.057 -6.089 1.00 96.12 111 THR A CA 1
ATOM 827 C C . THR A 1 111 ? 1.330 8.907 -6.383 1.00 96.12 111 THR A C 1
ATOM 829 O O . THR A 1 111 ? 2.064 9.896 -6.420 1.00 96.12 111 THR A O 1
ATOM 832 N N . TYR A 1 112 ? 1.798 7.689 -6.665 1.00 94.62 112 TYR A N 1
ATOM 833 C CA . TYR A 1 112 ? 3.211 7.391 -6.903 1.00 94.62 112 TYR A CA 1
ATOM 834 C C . TYR A 1 112 ? 3.584 7.503 -8.393 1.00 94.62 112 TYR A C 1
ATOM 836 O O . TYR A 1 112 ? 3.804 6.516 -9.086 1.00 94.62 112 TYR A O 1
ATOM 844 N N . ARG A 1 113 ? 3.679 8.731 -8.916 1.00 91.31 113 ARG A N 1
ATOM 845 C CA . ARG A 1 113 ? 3.860 9.016 -10.363 1.00 91.31 113 ARG A CA 1
ATOM 846 C C . ARG A 1 113 ? 5.324 9.052 -10.825 1.00 91.31 113 ARG A C 1
ATOM 848 O O . ARG A 1 113 ? 5.696 9.871 -11.671 1.00 91.31 113 ARG A O 1
ATOM 855 N N . ARG A 1 114 ? 6.195 8.222 -10.242 1.00 91.88 114 ARG A N 1
ATOM 856 C CA . ARG A 1 114 ? 7.595 8.144 -10.695 1.00 91.88 114 ARG A CA 1
ATOM 857 C C . ARG A 1 114 ? 7.656 7.513 -12.085 1.00 91.88 114 ARG A C 1
ATOM 859 O O . ARG A 1 114 ? 6.862 6.637 -12.419 1.00 91.88 114 ARG A O 1
ATOM 866 N N . ARG A 1 115 ? 8.615 7.965 -12.895 1.00 92.69 115 ARG A N 1
ATOM 867 C CA . ARG A 1 115 ? 8.837 7.404 -14.228 1.00 92.69 115 ARG A CA 1
ATOM 868 C C . ARG A 1 115 ? 9.459 6.013 -14.117 1.00 92.69 115 ARG A C 1
ATOM 870 O O . ARG A 1 115 ? 10.505 5.851 -13.485 1.00 92.69 115 ARG A O 1
ATOM 877 N N . VAL A 1 116 ? 8.849 5.051 -14.793 1.00 94.94 116 VAL A N 1
ATOM 878 C CA . VAL A 1 116 ? 9.310 3.670 -14.927 1.00 94.94 116 VAL A CA 1
ATOM 879 C C . VAL A 1 116 ? 9.509 3.363 -16.404 1.00 94.94 116 VAL A C 1
ATOM 881 O O . VAL A 1 116 ? 8.764 3.838 -17.260 1.00 94.94 116 VAL A O 1
ATOM 884 N N . SER A 1 117 ? 10.588 2.658 -16.717 1.00 93.12 117 SER A N 1
ATOM 885 C CA . SER A 1 117 ? 10.874 2.173 -18.068 1.00 93.12 117 SER A CA 1
ATOM 886 C C . SER A 1 117 ? 12.042 1.204 -17.997 1.00 93.12 117 SER A C 1
ATOM 888 O O . SER A 1 117 ? 12.982 1.421 -17.225 1.00 93.12 117 SER A O 1
ATOM 890 N N . ALA A 1 118 ? 12.029 0.180 -18.853 1.00 87.19 118 ALA A N 1
ATOM 891 C CA . ALA A 1 118 ? 13.208 -0.644 -19.121 1.00 87.19 118 ALA A CA 1
ATOM 892 C C . ALA A 1 118 ? 14.350 0.144 -19.783 1.00 87.19 118 ALA A C 1
ATOM 894 O O . ALA A 1 118 ? 15.509 -0.274 -19.724 1.00 87.19 118 ALA A O 1
ATOM 895 N N . LYS A 1 119 ? 14.028 1.272 -20.427 1.00 81.00 119 LYS A N 1
ATOM 896 C CA . LYS A 1 119 ? 14.951 2.099 -21.201 1.00 81.00 119 LYS A CA 1
ATOM 897 C C . LYS A 1 119 ? 15.299 3.363 -20.415 1.00 81.00 119 LYS A C 1
ATOM 899 O O . LYS A 1 119 ? 14.425 4.067 -19.923 1.00 81.00 119 LYS A O 1
ATOM 904 N N . GLY A 1 120 ? 16.582 3.708 -20.400 1.00 65.00 120 GLY A N 1
ATOM 905 C CA . GLY A 1 120 ? 17.076 4.924 -19.756 1.00 65.00 120 GLY A CA 1
ATOM 906 C C . GLY A 1 120 ? 17.768 4.655 -18.422 1.00 65.00 120 GLY A C 1
ATOM 907 O O . GLY A 1 120 ? 17.413 3.754 -17.667 1.00 65.00 120 GLY A O 1
ATOM 908 N N . GLN A 1 121 ? 18.817 5.431 -18.164 1.00 67.19 121 GLN A N 1
ATOM 909 C CA . GLN A 1 121 ? 19.550 5.394 -16.902 1.00 67.19 121 GLN A CA 1
ATOM 910 C C . GLN A 1 121 ? 18.706 6.076 -15.815 1.00 67.19 121 GLN A C 1
ATOM 912 O O . GLN A 1 121 ? 18.183 7.166 -16.040 1.00 67.19 121 GLN A O 1
ATOM 917 N N . GLY A 1 122 ? 18.579 5.445 -14.645 1.00 71.62 122 GLY A N 1
ATOM 918 C CA . GLY A 1 122 ? 17.903 6.032 -13.481 1.00 71.62 122 GLY A CA 1
ATOM 919 C C . GLY A 1 122 ? 16.371 5.922 -13.447 1.00 71.62 122 GLY A C 1
ATOM 920 O O . GLY A 1 122 ? 15.760 6.546 -12.583 1.00 71.62 122 GLY A O 1
ATOM 921 N N . THR A 1 123 ? 15.737 5.150 -14.339 1.00 83.00 123 THR A N 1
ATOM 922 C CA . THR A 1 123 ? 14.305 4.798 -14.239 1.00 83.00 123 THR A CA 1
ATOM 923 C C . THR A 1 123 ? 14.118 3.454 -13.536 1.00 83.00 123 THR A C 1
ATOM 925 O O . THR A 1 123 ? 14.849 2.499 -13.806 1.00 83.00 123 THR A O 1
ATOM 928 N N . GLY A 1 124 ? 13.129 3.373 -12.640 1.00 92.12 124 GLY A N 1
ATOM 929 C CA . GLY A 1 124 ? 12.794 2.137 -11.927 1.00 92.12 124 GLY A CA 1
ATOM 930 C C . GLY A 1 124 ? 12.166 1.072 -12.832 1.00 92.12 124 GLY A C 1
ATOM 931 O O . GLY A 1 124 ? 11.706 1.380 -13.938 1.00 92.12 124 GLY A O 1
ATOM 932 N N . ARG A 1 125 ? 12.149 -0.180 -12.365 1.00 95.44 125 ARG A N 1
ATOM 933 C CA . ARG A 1 125 ? 11.431 -1.298 -13.003 1.00 95.44 125 ARG A CA 1
ATOM 934 C C . ARG A 1 125 ? 10.048 -1.466 -12.392 1.00 95.44 125 ARG A C 1
ATOM 936 O O . ARG A 1 125 ? 9.892 -1.366 -11.186 1.00 95.44 125 ARG A O 1
ATOM 943 N N . TRP A 1 126 ? 9.046 -1.722 -13.217 1.00 96.88 126 TRP A N 1
ATOM 944 C CA . TRP A 1 126 ? 7.673 -1.911 -12.764 1.00 96.88 126 TRP A CA 1
ATOM 945 C C . TRP A 1 126 ? 6.973 -2.928 -13.648 1.00 96.88 126 TRP A C 1
ATOM 947 O O . TRP A 1 126 ? 7.280 -2.984 -14.836 1.00 96.88 126 TRP A O 1
ATOM 957 N N . ARG A 1 127 ? 6.044 -3.694 -13.071 1.00 97.06 127 ARG A N 1
ATOM 958 C CA . ARG A 1 127 ? 5.171 -4.614 -13.800 1.00 97.06 127 ARG A CA 1
ATOM 959 C C . ARG A 1 127 ? 3.712 -4.223 -13.642 1.00 97.06 127 ARG A C 1
ATOM 961 O O . ARG A 1 127 ? 3.247 -4.048 -12.517 1.00 97.06 127 ARG A O 1
ATOM 968 N N . ALA A 1 128 ? 3.001 -4.108 -14.761 1.00 98.00 128 ALA A N 1
ATOM 969 C CA . ALA A 1 128 ? 1.561 -3.860 -14.765 1.00 98.00 128 ALA A CA 1
ATOM 970 C C . ALA A 1 128 ? 0.782 -5.001 -14.083 1.00 98.00 128 ALA A C 1
ATOM 972 O O . ALA A 1 128 ? -0.147 -4.742 -13.319 1.00 98.00 128 ALA A O 1
ATOM 973 N N . ASP A 1 129 ? 1.233 -6.236 -14.288 1.00 98.25 129 ASP A N 1
ATOM 974 C CA . ASP A 1 129 ? 0.711 -7.487 -13.735 1.00 98.25 129 ASP A CA 1
ATOM 975 C C . ASP A 1 129 ? 1.470 -7.930 -12.467 1.00 98.25 129 ASP A C 1
ATOM 977 O O . ASP A 1 129 ? 1.812 -9.101 -12.284 1.00 98.25 129 ASP A O 1
ATOM 981 N N . TRP A 1 130 ? 1.771 -6.979 -11.574 1.00 98.44 130 TRP A N 1
ATOM 982 C CA . TRP A 1 130 ? 2.510 -7.199 -10.317 1.00 98.44 130 TRP A CA 1
ATOM 983 C C . TRP A 1 130 ? 1.989 -8.379 -9.481 1.00 98.44 130 TRP A C 1
ATOM 985 O O . TRP A 1 130 ? 2.772 -9.020 -8.782 1.00 98.44 130 TRP A O 1
ATOM 995 N N . TRP A 1 131 ? 0.691 -8.680 -9.566 1.00 98.44 131 TRP A N 1
ATOM 996 C CA . TRP A 1 131 ? 0.020 -9.774 -8.861 1.00 98.44 131 TRP A CA 1
ATOM 997 C C . TRP A 1 131 ? 0.480 -11.170 -9.309 1.00 98.44 131 TRP A C 1
ATOM 999 O O . TRP A 1 131 ? 0.190 -12.154 -8.638 1.00 98.44 131 TRP A O 1
ATOM 1009 N N . THR A 1 132 ? 1.242 -11.272 -10.400 1.00 98.25 132 THR A N 1
ATOM 1010 C CA . THR A 1 132 ? 1.905 -12.517 -10.826 1.00 98.25 132 THR A CA 1
ATOM 1011 C C . THR A 1 132 ? 3.187 -12.826 -10.046 1.00 98.25 132 THR A C 1
ATOM 1013 O O . THR A 1 132 ? 3.764 -13.899 -10.225 1.00 98.25 132 THR A O 1
ATOM 1016 N N . ILE A 1 133 ? 3.665 -11.896 -9.210 1.00 98.31 133 ILE A N 1
ATOM 1017 C CA . ILE A 1 133 ? 4.928 -12.011 -8.476 1.00 98.31 133 ILE A CA 1
ATOM 1018 C C . ILE A 1 133 ? 4.659 -11.981 -6.970 1.00 98.31 133 ILE A C 1
ATOM 1020 O O . ILE A 1 133 ? 4.370 -10.925 -6.410 1.00 98.31 133 ILE A O 1
ATOM 1024 N N . ASP A 1 134 ? 4.841 -13.117 -6.294 1.00 98.31 134 ASP A N 1
ATOM 1025 C CA . ASP A 1 134 ? 4.544 -13.278 -4.860 1.00 98.31 134 ASP A CA 1
ATOM 1026 C C . ASP A 1 134 ? 5.228 -12.227 -3.974 1.00 98.31 134 ASP A C 1
ATOM 1028 O O . ASP A 1 134 ? 4.609 -11.652 -3.080 1.00 98.31 134 ASP A O 1
ATOM 1032 N N . GLU A 1 135 ? 6.505 -11.916 -4.232 1.00 98.44 135 GLU A N 1
ATOM 1033 C CA . GLU A 1 135 ? 7.208 -10.881 -3.466 1.00 98.44 135 GLU A CA 1
ATOM 1034 C C . GLU A 1 135 ? 6.555 -9.501 -3.646 1.00 98.44 135 GLU A C 1
ATOM 1036 O O . GLU A 1 135 ? 6.451 -8.730 -2.687 1.00 98.44 135 GLU A O 1
ATOM 1041 N N . ALA A 1 136 ? 6.098 -9.181 -4.858 1.00 98.44 136 ALA A N 1
ATOM 1042 C CA . ALA A 1 136 ? 5.419 -7.922 -5.120 1.00 98.44 136 ALA A CA 1
ATOM 1043 C C . ALA A 1 136 ? 4.058 -7.871 -4.428 1.00 98.44 136 ALA A C 1
ATOM 1045 O O . ALA A 1 136 ? 3.742 -6.849 -3.819 1.00 98.44 136 ALA A O 1
ATOM 1046 N N . VAL A 1 137 ? 3.312 -8.982 -4.440 1.00 98.56 137 VAL A N 1
ATOM 1047 C CA . VAL A 1 137 ? 2.045 -9.111 -3.713 1.00 98.56 137 VAL A CA 1
ATOM 1048 C C . VAL A 1 137 ? 2.240 -8.813 -2.233 1.00 98.56 137 VAL A C 1
ATOM 1050 O O . VAL A 1 137 ? 1.601 -7.910 -1.702 1.00 98.56 137 VAL A O 1
ATOM 1053 N N . GLN A 1 138 ? 3.204 -9.471 -1.589 1.00 98.62 138 GLN A N 1
ATOM 1054 C CA . GLN A 1 138 ? 3.474 -9.278 -0.162 1.00 98.62 138 GLN A CA 1
ATOM 1055 C C . GLN A 1 138 ? 3.892 -7.836 0.172 1.00 98.62 138 GLN A C 1
ATOM 1057 O O . GLN A 1 138 ? 3.501 -7.290 1.204 1.00 98.62 138 GLN A O 1
ATOM 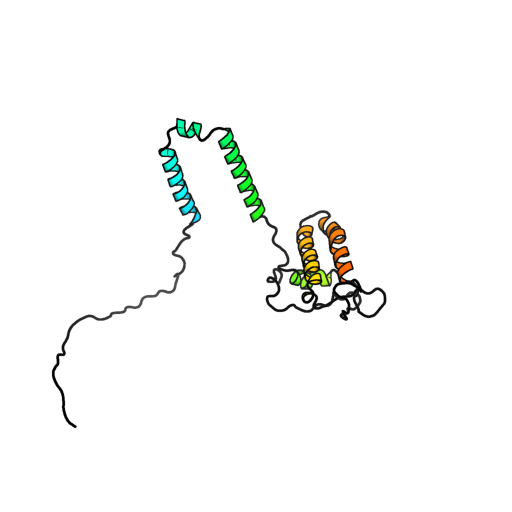1062 N N . ARG A 1 139 ? 4.690 -7.193 -0.691 1.00 98.56 139 ARG A N 1
ATOM 1063 C CA . ARG A 1 139 ? 5.128 -5.801 -0.487 1.00 98.56 139 ARG A CA 1
ATOM 1064 C C . ARG A 1 139 ? 3.990 -4.800 -0.679 1.00 98.56 139 ARG A C 1
ATOM 1066 O O . ARG A 1 139 ? 3.907 -3.846 0.090 1.00 98.56 139 ARG A O 1
ATOM 1073 N N . ILE A 1 140 ? 3.141 -4.993 -1.685 1.00 98.69 140 ILE A N 1
ATOM 1074 C CA . ILE A 1 140 ? 2.004 -4.104 -1.963 1.00 98.69 140 ILE A CA 1
ATOM 1075 C C . ILE A 1 140 ? 0.914 -4.287 -0.898 1.00 98.69 140 ILE A C 1
ATOM 1077 O O . ILE A 1 140 ? 0.362 -3.295 -0.427 1.00 98.69 140 ILE A O 1
ATOM 1081 N N . GLU A 1 141 ? 0.696 -5.511 -0.417 1.00 98.56 141 GLU A N 1
ATOM 1082 C CA . GLU A 1 141 ? -0.155 -5.787 0.745 1.00 98.56 141 GLU A CA 1
ATOM 1083 C C . GLU A 1 141 ? 0.358 -5.050 1.992 1.00 98.56 141 GLU A C 1
ATOM 1085 O O . GLU A 1 141 ? -0.392 -4.328 2.648 1.00 98.56 141 GLU A O 1
ATOM 1090 N N . ALA A 1 142 ? 1.660 -5.146 2.292 1.00 98.50 142 ALA A N 1
ATOM 1091 C CA . ALA A 1 142 ? 2.264 -4.433 3.418 1.00 98.50 142 ALA A CA 1
ATOM 1092 C C . ALA A 1 142 ? 2.129 -2.904 3.289 1.00 98.50 142 ALA A C 1
ATOM 1094 O O . ALA A 1 142 ? 1.846 -2.221 4.278 1.00 98.50 142 ALA A O 1
ATOM 1095 N N . LEU A 1 143 ? 2.291 -2.361 2.078 1.00 98.56 143 LEU A N 1
ATOM 1096 C CA . LEU A 1 143 ? 2.071 -0.943 1.784 1.00 98.56 143 LEU A CA 1
ATOM 1097 C C . LEU A 1 143 ? 0.632 -0.518 2.083 1.00 98.56 143 LEU A C 1
ATOM 1099 O O . LEU A 1 143 ? 0.429 0.462 2.800 1.00 98.56 143 LEU A O 1
ATOM 1103 N N . TRP A 1 144 ? -0.347 -1.265 1.575 1.00 98.56 144 TRP A N 1
ATOM 1104 C CA . TRP A 1 144 ? -1.762 -0.971 1.777 1.00 98.56 144 TRP A CA 1
ATOM 1105 C C . TRP A 1 144 ? -2.166 -1.080 3.252 1.00 98.56 144 TRP A C 1
ATOM 1107 O O . TRP A 1 144 ? -2.715 -0.128 3.807 1.00 98.56 144 TRP A O 1
ATOM 1117 N N . ARG A 1 145 ? -1.834 -2.185 3.932 1.00 97.94 145 ARG A N 1
ATOM 1118 C CA . ARG A 1 145 ? -2.193 -2.387 5.349 1.00 97.94 145 ARG A CA 1
ATOM 1119 C C . ARG A 1 145 ? -1.588 -1.324 6.256 1.00 97.94 145 ARG A C 1
ATOM 1121 O O . ARG A 1 145 ? -2.264 -0.796 7.137 1.00 97.94 145 ARG A O 1
ATOM 1128 N N . SER A 1 146 ? -0.320 -0.981 6.031 1.00 97.88 146 SER A N 1
ATOM 1129 C CA . SER A 1 146 ? 0.329 0.089 6.792 1.00 97.88 146 SER A CA 1
ATOM 1130 C C . SER A 1 146 ? -0.265 1.462 6.473 1.00 97.88 146 SER A C 1
ATOM 1132 O O . SER A 1 146 ? -0.343 2.300 7.370 1.00 97.88 146 SER A O 1
ATOM 1134 N N . TRP A 1 147 ? -0.737 1.697 5.244 1.00 98.25 147 TRP A N 1
ATOM 1135 C CA . TRP A 1 147 ? -1.435 2.928 4.871 1.00 98.25 147 TRP A CA 1
ATOM 1136 C C . TRP A 1 147 ? -2.795 3.046 5.569 1.00 98.25 147 TRP A C 1
ATOM 1138 O O . TRP A 1 147 ? -3.086 4.098 6.137 1.00 98.25 147 TRP A O 1
ATOM 1148 N N . GLU A 1 148 ? -3.591 1.970 5.589 1.00 97.38 148 GLU A N 1
ATOM 1149 C CA . GLU A 1 148 ? -4.887 1.912 6.287 1.00 97.38 148 GLU A CA 1
ATOM 1150 C C . GLU A 1 148 ? -4.736 2.212 7.780 1.00 97.38 148 GLU A C 1
ATOM 1152 O O . GLU A 1 148 ? -5.497 3.002 8.335 1.00 97.38 148 GLU A O 1
ATOM 1157 N N . ALA A 1 149 ? -3.713 1.646 8.425 1.00 95.19 149 ALA A N 1
ATOM 1158 C CA . ALA A 1 149 ? -3.414 1.958 9.818 1.00 95.19 149 ALA A CA 1
ATOM 1159 C C . ALA A 1 149 ? -2.971 3.423 9.991 1.00 95.19 149 ALA A C 1
ATOM 1161 O O . ALA A 1 149 ? -3.423 4.122 10.895 1.00 95.19 149 ALA A O 1
ATOM 1162 N N . SER A 1 150 ? -2.105 3.913 9.101 1.00 96.19 150 SER A N 1
ATOM 1163 C CA . SER A 1 150 ? -1.476 5.231 9.241 1.00 96.19 150 SER A CA 1
ATOM 1164 C C . SER A 1 150 ? -2.409 6.401 8.937 1.00 96.19 150 SER A C 1
ATOM 1166 O O . SER A 1 150 ? -2.198 7.488 9.467 1.00 96.19 150 SER A O 1
ATOM 1168 N N . ARG A 1 151 ? -3.445 6.217 8.107 1.00 93.94 151 ARG A N 1
ATOM 1169 C CA . ARG A 1 151 ? -4.435 7.275 7.821 1.00 93.94 151 ARG A CA 1
ATOM 1170 C C . ARG A 1 151 ? -5.353 7.598 9.005 1.00 93.94 151 ARG A C 1
ATOM 1172 O O . ARG A 1 151 ? -6.034 8.617 8.969 1.00 93.94 151 ARG A O 1
ATOM 1179 N N . LEU A 1 152 ? -5.421 6.719 10.006 1.00 93.94 152 LEU A N 1
ATOM 1180 C CA . LEU A 1 152 ? -6.227 6.922 11.214 1.00 93.94 152 LEU A CA 1
ATOM 1181 C C . LEU A 1 152 ? -5.526 7.838 12.224 1.00 93.94 152 LEU A C 1
ATOM 1183 O O . LEU A 1 152 ? -6.177 8.422 13.088 1.00 93.94 152 LEU A O 1
ATOM 1187 N N . ASP A 1 153 ? -4.209 7.991 12.104 1.00 92.75 153 ASP A N 1
ATOM 1188 C CA . ASP A 1 153 ? -3.436 8.942 12.891 1.00 92.75 153 ASP A CA 1
ATOM 1189 C C . ASP A 1 153 ? -3.582 10.348 12.286 1.00 92.75 153 ASP A C 1
ATOM 1191 O O . ASP A 1 153 ? -3.135 10.630 11.173 1.00 92.75 153 ASP A O 1
ATOM 1195 N N . ALA A 1 154 ? -4.225 11.243 13.042 1.00 85.94 154 ALA A N 1
ATOM 1196 C CA . ALA A 1 154 ? -4.498 12.622 12.629 1.00 85.94 154 ALA A CA 1
ATOM 1197 C C . ALA A 1 154 ? -3.259 13.541 12.636 1.00 85.94 154 ALA A C 1
ATOM 1199 O O . ALA A 1 154 ? -3.350 14.698 12.224 1.00 85.94 154 ALA A O 1
ATOM 1200 N N . GLY A 1 155 ? -2.126 13.067 13.155 1.00 93.94 155 GLY A N 1
ATOM 1201 C CA . GLY A 1 155 ? -0.894 13.827 13.293 1.00 93.94 155 GLY A CA 1
ATOM 1202 C C . GLY A 1 155 ? 0.082 13.536 12.160 1.00 93.94 155 GLY A C 1
ATOM 1203 O O . GLY A 1 155 ? 0.009 14.115 11.078 1.00 93.94 155 GLY A O 1
ATOM 1204 N N . LEU A 1 156 ? 1.065 12.683 12.445 1.00 94.94 156 LEU A N 1
ATOM 1205 C CA . LEU A 1 156 ? 2.196 12.410 11.555 1.00 94.94 156 LEU A CA 1
ATOM 1206 C C . LEU A 1 156 ? 2.108 11.040 10.881 1.00 94.94 156 LEU A C 1
ATOM 1208 O O . LEU A 1 156 ? 3.054 10.677 10.180 1.00 94.94 156 LEU A O 1
ATOM 1212 N N . GLY A 1 157 ? 1.003 10.305 11.046 1.00 95.38 157 GLY A N 1
ATOM 1213 C CA . GLY A 1 157 ? 0.830 8.946 10.526 1.00 95.38 157 GLY A CA 1
ATOM 1214 C C . GLY A 1 157 ? 1.269 8.780 9.078 1.00 95.38 157 GLY A C 1
ATOM 1215 O O . GLY A 1 157 ? 2.163 7.992 8.786 1.00 95.38 157 GLY A O 1
ATOM 1216 N N . ILE A 1 158 ? 0.724 9.590 8.168 1.00 96.44 158 ILE A N 1
ATOM 1217 C CA . ILE A 1 158 ? 1.080 9.515 6.743 1.00 96.44 158 ILE A CA 1
ATOM 1218 C C . ILE A 1 158 ? 2.548 9.885 6.483 1.00 96.44 158 ILE A C 1
ATOM 1220 O O . ILE A 1 158 ? 3.193 9.264 5.641 1.00 96.44 158 ILE A O 1
ATOM 1224 N N . SER A 1 159 ? 3.110 10.856 7.207 1.00 96.69 159 SER A N 1
ATOM 1225 C CA . SER A 1 159 ? 4.528 11.225 7.063 1.00 96.69 159 SER A CA 1
ATOM 1226 C C . SER A 1 159 ? 5.450 10.077 7.493 1.00 96.69 159 SER A C 1
ATOM 1228 O O . SER A 1 159 ? 6.359 9.687 6.759 1.00 96.69 159 SER A O 1
ATOM 1230 N N . ALA A 1 160 ? 5.167 9.471 8.649 1.00 97.25 160 ALA A N 1
ATOM 1231 C CA . ALA A 1 160 ? 5.891 8.306 9.145 1.00 97.25 160 ALA A CA 1
ATOM 1232 C C . ALA A 1 160 ? 5.711 7.092 8.223 1.00 97.25 160 ALA A C 1
ATOM 1234 O O . ALA A 1 160 ? 6.670 6.361 7.978 1.00 97.25 160 ALA A O 1
ATOM 1235 N N . TRP A 1 161 ? 4.514 6.900 7.667 1.00 98.06 161 TRP A N 1
ATOM 1236 C CA . TRP A 1 161 ? 4.235 5.844 6.702 1.00 98.06 161 TRP A CA 1
ATOM 1237 C C . TRP A 1 161 ? 5.098 5.959 5.449 1.00 98.06 161 TRP A C 1
ATOM 1239 O O . TRP A 1 161 ? 5.687 4.969 5.011 1.00 98.06 161 TRP A O 1
ATOM 1249 N N . TRP A 1 162 ? 5.240 7.171 4.907 1.00 98.00 162 TRP A N 1
ATOM 1250 C CA . TRP A 1 162 ? 6.096 7.408 3.749 1.00 98.00 162 TRP A CA 1
ATOM 1251 C C . TRP A 1 162 ? 7.544 6.979 3.997 1.00 98.00 162 TRP A C 1
ATOM 1253 O O . TRP A 1 162 ? 8.142 6.301 3.163 1.00 98.00 162 TRP A O 1
ATOM 1263 N N . ILE A 1 163 ? 8.087 7.350 5.157 1.00 97.75 163 ILE A N 1
ATOM 1264 C CA . ILE A 1 163 ? 9.485 7.101 5.524 1.00 97.75 163 ILE A CA 1
ATOM 1265 C C . ILE A 1 163 ? 9.730 5.620 5.832 1.00 97.75 163 ILE A C 1
ATOM 1267 O O . ILE A 1 163 ? 10.720 5.052 5.377 1.00 97.75 163 ILE A O 1
ATOM 1271 N N . ASN A 1 164 ? 8.842 4.996 6.608 1.00 97.44 164 ASN A N 1
ATOM 1272 C CA . ASN A 1 164 ? 9.070 3.656 7.153 1.00 97.44 164 ASN A CA 1
ATOM 1273 C C . ASN A 1 164 ? 8.554 2.531 6.248 1.00 97.44 164 ASN A C 1
ATOM 1275 O O . ASN A 1 164 ? 9.056 1.412 6.330 1.00 97.44 164 ASN A O 1
ATOM 1279 N N . HIS A 1 165 ? 7.570 2.812 5.390 1.00 97.56 165 HIS A N 1
ATOM 1280 C CA . HIS A 1 165 ? 6.910 1.800 4.566 1.00 97.56 165 HIS A CA 1
ATOM 1281 C C . HIS A 1 165 ? 6.971 2.151 3.080 1.00 97.56 165 HIS A C 1
ATOM 1283 O O . HIS A 1 165 ? 7.527 1.376 2.299 1.00 97.56 165 HIS A O 1
ATOM 1289 N N . ALA A 1 166 ? 6.460 3.321 2.681 1.00 97.88 166 ALA A N 1
ATOM 1290 C CA . ALA A 1 166 ? 6.310 3.645 1.264 1.00 97.88 166 ALA A CA 1
ATOM 1291 C C . ALA A 1 166 ? 7.644 3.638 0.508 1.00 97.88 166 ALA A C 1
ATOM 1293 O O . ALA A 1 166 ? 7.812 2.872 -0.440 1.00 97.88 166 ALA A O 1
ATOM 1294 N N . GLU A 1 167 ? 8.609 4.451 0.937 1.00 96.62 167 GLU A N 1
ATOM 1295 C CA . GLU A 1 167 ? 9.896 4.567 0.248 1.00 96.62 167 GLU A CA 1
ATOM 1296 C C . GLU A 1 167 ? 10.703 3.255 0.275 1.00 96.62 167 GLU A C 1
ATOM 1298 O O . GLU A 1 167 ? 11.139 2.838 -0.798 1.00 96.62 167 GLU A O 1
ATOM 1303 N N . PRO A 1 168 ? 10.860 2.530 1.404 1.00 97.69 168 PRO A N 1
ATOM 1304 C CA . PRO A 1 168 ? 11.595 1.263 1.413 1.00 97.69 168 PRO A CA 1
ATOM 1305 C C . PRO A 1 168 ? 10.983 0.175 0.520 1.00 97.69 168 PRO A C 1
ATOM 1307 O O . PRO A 1 168 ? 11.708 -0.491 -0.226 1.00 97.69 168 PRO A O 1
ATOM 1310 N N . HIS A 1 169 ? 9.658 -0.013 0.556 1.00 98.12 169 HIS A N 1
ATOM 1311 C CA . HIS A 1 169 ? 9.007 -1.018 -0.288 1.00 98.12 169 HIS A CA 1
ATOM 1312 C C . HIS A 1 169 ? 9.047 -0.616 -1.763 1.00 98.12 169 HIS A C 1
ATOM 1314 O O . HIS A 1 169 ? 9.382 -1.456 -2.600 1.00 98.12 169 HIS A O 1
ATOM 1320 N N . MET A 1 170 ? 8.787 0.654 -2.090 1.00 97.50 170 MET A N 1
ATOM 1321 C CA . MET A 1 170 ? 8.860 1.127 -3.473 1.00 97.50 170 MET A CA 1
ATOM 1322 C C . MET A 1 170 ? 10.288 1.108 -4.020 1.00 97.50 170 MET A C 1
ATOM 1324 O O . MET A 1 170 ? 10.474 0.739 -5.173 1.00 97.50 170 MET A O 1
ATOM 1328 N N . ALA A 1 171 ? 11.306 1.431 -3.219 1.00 96.38 171 ALA A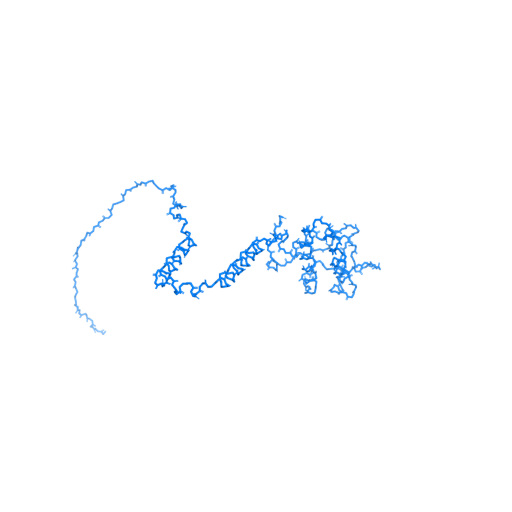 N 1
ATOM 1329 C CA . ALA A 1 171 ? 12.703 1.338 -3.640 1.00 96.38 171 ALA A CA 1
ATOM 1330 C C . ALA A 1 171 ? 13.093 -0.101 -4.008 1.00 96.38 171 ALA A C 1
ATOM 1332 O O . ALA A 1 171 ? 13.764 -0.319 -5.015 1.00 96.38 171 ALA A O 1
ATOM 1333 N N . ALA A 1 172 ? 12.635 -1.084 -3.229 1.00 97.31 172 ALA A N 1
ATOM 1334 C CA . ALA A 1 172 ? 12.866 -2.491 -3.530 1.00 97.31 172 ALA A CA 1
ATOM 1335 C C . ALA A 1 172 ? 12.110 -2.948 -4.788 1.00 97.31 172 ALA A C 1
ATOM 1337 O O . ALA A 1 172 ? 12.715 -3.573 -5.655 1.00 97.31 172 ALA A O 1
ATOM 1338 N N . LEU A 1 173 ? 10.822 -2.601 -4.916 1.00 97.31 173 LEU A N 1
ATOM 1339 C CA . LEU A 1 173 ? 10.009 -2.929 -6.096 1.00 97.31 173 LEU A CA 1
ATOM 1340 C C . LEU A 1 173 ? 10.609 -2.336 -7.378 1.00 97.31 173 LEU A C 1
ATOM 1342 O O . LEU A 1 173 ? 10.700 -3.019 -8.391 1.00 97.31 173 LEU A O 1
ATOM 1346 N N . LEU A 1 174 ? 11.056 -1.080 -7.313 1.00 96.00 174 LEU A N 1
ATOM 1347 C CA . LEU A 1 174 ? 11.591 -0.337 -8.453 1.00 96.00 174 LEU A CA 1
ATOM 1348 C C . LEU A 1 174 ? 13.058 -0.642 -8.769 1.00 96.00 174 LEU A C 1
ATOM 1350 O O . LEU A 1 174 ? 13.575 -0.138 -9.771 1.00 96.00 174 LEU A O 1
ATOM 1354 N N . SER A 1 175 ? 13.731 -1.436 -7.935 1.00 95.12 175 SER A N 1
ATOM 1355 C CA . SER A 1 175 ? 15.124 -1.825 -8.136 1.00 95.12 175 SER A CA 1
ATOM 1356 C C . SER A 1 175 ? 15.306 -2.567 -9.461 1.00 95.12 175 SER A C 1
ATOM 1358 O O . SER A 1 175 ? 14.478 -3.386 -9.858 1.00 95.12 175 SER A O 1
ATOM 1360 N N . THR A 1 176 ? 16.428 -2.324 -10.142 1.00 93.06 176 THR A N 1
ATOM 1361 C CA . THR A 1 176 ? 16.787 -3.077 -11.356 1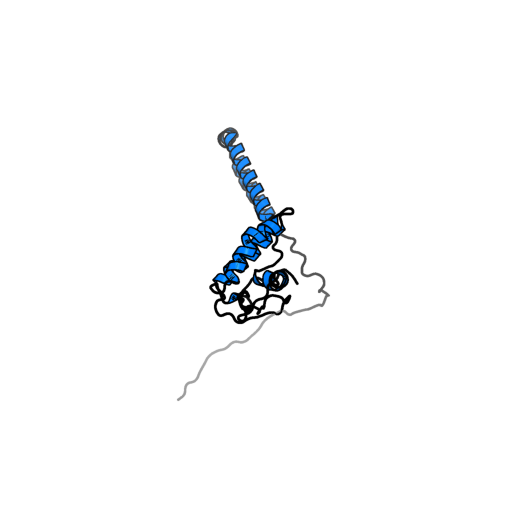.00 93.06 176 THR A CA 1
ATOM 1362 C C . THR A 1 176 ? 17.053 -4.553 -11.063 1.00 93.06 176 THR A C 1
ATOM 1364 O O . THR A 1 176 ? 16.790 -5.398 -11.917 1.00 93.06 176 THR A O 1
ATOM 1367 N N . GLU A 1 177 ? 17.487 -4.849 -9.836 1.00 93.31 177 GLU A N 1
ATOM 1368 C CA . GLU A 1 177 ? 17.725 -6.195 -9.295 1.00 93.31 177 GLU A CA 1
ATOM 1369 C C . GLU A 1 177 ? 16.579 -6.659 -8.372 1.00 93.31 177 GLU A C 1
ATOM 1371 O O . GLU A 1 177 ? 16.769 -7.519 -7.515 1.00 93.31 177 GLU A O 1
ATOM 1376 N N . GLY A 1 178 ? 15.419 -5.999 -8.451 1.00 94.12 178 GLY A N 1
ATOM 1377 C CA . GLY A 1 178 ? 14.256 -6.274 -7.612 1.00 94.12 178 GLY A CA 1
ATOM 1378 C C . GLY A 1 178 ? 13.329 -7.362 -8.171 1.00 94.12 178 GLY A C 1
ATOM 1379 O O . GLY A 1 178 ? 13.623 -7.999 -9.179 1.00 94.12 178 GLY A O 1
ATOM 1380 N N . PRO A 1 179 ? 12.136 -7.539 -7.579 1.00 96.81 179 PRO A N 1
ATOM 1381 C CA . PRO A 1 179 ? 11.166 -8.545 -8.028 1.00 96.81 179 PRO A CA 1
ATOM 1382 C C . PRO A 1 179 ? 10.665 -8.314 -9.463 1.00 96.81 179 PRO A C 1
ATOM 1384 O O . PRO A 1 179 ? 10.149 -9.224 -10.106 1.00 96.81 179 PRO A O 1
ATOM 1387 N N . PHE A 1 180 ? 10.830 -7.097 -9.986 1.00 96.56 180 PHE A N 1
ATOM 1388 C CA . PHE A 1 180 ? 10.471 -6.724 -11.352 1.00 96.56 180 PHE A CA 1
ATOM 1389 C C . PHE A 1 180 ? 11.669 -6.720 -12.312 1.00 96.56 180 PHE A C 1
ATOM 1391 O O . PHE A 1 180 ? 11.631 -6.056 -13.353 1.00 96.56 180 PHE A O 1
ATOM 1398 N N . THR A 1 181 ? 12.748 -7.446 -12.002 1.00 92.50 181 THR A N 1
ATOM 1399 C CA . THR A 1 181 ? 13.861 -7.621 -12.941 1.00 92.50 181 THR A CA 1
ATOM 1400 C C . THR A 1 181 ? 13.353 -8.165 -14.281 1.00 92.50 181 THR A C 1
ATOM 1402 O O . THR A 1 181 ? 12.607 -9.137 -14.347 1.00 92.50 181 THR A O 1
ATOM 1405 N N . GLY A 1 182 ? 13.751 -7.503 -15.371 1.00 89.56 182 GLY A N 1
ATOM 1406 C CA . GLY A 1 182 ? 13.327 -7.841 -16.735 1.00 89.56 182 GLY A CA 1
ATOM 1407 C C . GLY A 1 182 ? 11.999 -7.220 -17.183 1.00 89.56 182 GLY A C 1
ATOM 1408 O O . GLY A 1 182 ? 11.638 -7.373 -18.347 1.00 89.56 182 GLY A O 1
ATOM 1409 N N . ALA A 1 183 ? 11.298 -6.488 -16.313 1.00 94.12 183 ALA A N 1
ATOM 1410 C CA . ALA A 1 183 ? 10.057 -5.818 -16.684 1.00 94.12 183 ALA A CA 1
ATOM 1411 C C . ALA A 1 183 ? 10.271 -4.736 -17.752 1.00 94.12 183 ALA A C 1
ATOM 1413 O O . ALA A 1 183 ? 11.283 -4.025 -17.735 1.00 94.12 183 ALA A O 1
ATOM 1414 N N . THR A 1 184 ? 9.303 -4.611 -18.666 1.00 94.75 184 THR A N 1
ATOM 1415 C CA . THR A 1 184 ? 9.371 -3.693 -19.819 1.00 94.75 184 THR A CA 1
ATOM 1416 C C . THR A 1 184 ? 8.292 -2.620 -19.844 1.00 94.75 184 THR A C 1
ATOM 1418 O O . THR A 1 184 ? 8.378 -1.724 -20.683 1.00 94.75 184 THR A O 1
ATOM 1421 N N . ASP A 1 185 ? 7.344 -2.664 -18.906 1.00 95.81 185 ASP A N 1
ATOM 1422 C CA . ASP A 1 185 ? 6.295 -1.658 -18.792 1.00 95.81 185 ASP A CA 1
ATOM 1423 C C . ASP A 1 185 ? 6.884 -0.264 -18.563 1.00 95.81 185 ASP A C 1
ATOM 1425 O O . ASP A 1 185 ? 7.877 -0.074 -17.848 1.00 95.81 185 ASP A O 1
ATOM 1429 N N . GLU A 1 186 ? 6.262 0.731 -19.189 1.00 95.69 186 GLU A N 1
ATOM 1430 C CA . GLU A 1 186 ? 6.721 2.110 -19.139 1.00 95.69 186 GLU A CA 1
ATOM 1431 C C . GLU A 1 186 ? 5.567 3.104 -19.048 1.00 95.69 186 GLU A C 1
ATOM 1433 O O . GLU A 1 186 ? 4.440 2.818 -19.445 1.00 95.69 186 GLU A O 1
ATOM 1438 N N . ASN A 1 187 ? 5.865 4.284 -18.509 1.00 94.94 187 ASN A N 1
ATOM 1439 C CA . ASN A 1 187 ? 4.948 5.417 -18.456 1.00 94.94 187 ASN A CA 1
ATOM 1440 C C . ASN A 1 187 ? 5.655 6.720 -18.866 1.00 94.94 187 ASN A C 1
ATOM 1442 O O . ASN A 1 187 ? 6.883 6.865 -18.768 1.00 94.94 187 ASN A O 1
ATOM 1446 N N . LEU A 1 188 ? 4.877 7.697 -19.331 1.00 92.12 188 LEU A N 1
ATOM 1447 C CA . LEU A 1 188 ? 5.374 9.051 -19.565 1.00 92.12 188 LEU A CA 1
ATOM 1448 C C . LEU A 1 188 ? 5.497 9.828 -18.242 1.00 92.12 188 LEU A C 1
ATOM 1450 O O . LEU A 1 188 ? 4.896 9.459 -17.231 1.00 92.12 188 LEU A O 1
ATOM 1454 N N . PRO A 1 189 ? 6.282 10.923 -18.203 1.00 88.44 189 PRO A N 1
ATOM 1455 C CA . PRO A 1 189 ? 6.361 11.775 -17.022 1.00 88.44 189 PRO A CA 1
ATOM 1456 C C . PRO A 1 189 ? 4.978 12.243 -16.561 1.00 88.44 189 PRO A C 1
ATOM 1458 O O . PRO A 1 189 ? 4.246 12.893 -17.304 1.00 88.44 189 PRO A O 1
ATOM 1461 N N . GLY A 1 190 ? 4.642 11.922 -15.314 1.00 87.50 190 GLY A N 1
ATOM 1462 C CA . GLY A 1 190 ? 3.338 12.224 -14.747 1.00 87.50 190 GLY A CA 1
ATOM 1463 C C . GLY A 1 190 ? 2.248 11.223 -15.126 1.00 87.50 190 GLY A C 1
ATOM 1464 O O . GLY A 1 190 ? 1.149 11.351 -14.626 1.00 87.50 190 GLY A O 1
ATOM 1465 N N . GLU A 1 191 ? 2.456 10.195 -15.929 1.00 95.31 191 GLU A N 1
ATOM 1466 C CA . GLU A 1 191 ? 1.432 9.150 -16.053 1.00 95.31 191 GLU A CA 1
ATOM 1467 C C . GLU A 1 191 ? 1.401 8.258 -14.800 1.00 95.31 191 GLU A C 1
ATOM 1469 O O . GLU A 1 191 ? 2.408 8.155 -14.089 1.00 95.31 191 GLU A O 1
ATOM 1474 N N . PRO A 1 192 ? 0.249 7.644 -14.469 1.00 97.25 192 PRO A N 1
ATOM 1475 C CA . PRO A 1 192 ? 0.190 6.677 -13.380 1.00 97.25 192 PRO A CA 1
ATOM 1476 C C . PRO A 1 192 ? 1.112 5.486 -13.656 1.00 97.25 192 PRO A C 1
ATOM 1478 O O . PRO A 1 192 ? 1.509 5.238 -14.797 1.00 97.25 192 PRO A O 1
ATOM 1481 N N . LEU A 1 193 ? 1.425 4.717 -12.614 1.00 97.38 193 LEU A N 1
ATOM 1482 C CA . LEU A 1 193 ? 2.121 3.444 -12.806 1.00 97.38 193 LEU A CA 1
ATOM 1483 C C . LEU A 1 193 ? 1.282 2.522 -13.710 1.00 97.38 193 LEU A C 1
ATOM 1485 O O . LEU A 1 193 ? 0.057 2.476 -13.531 1.00 97.38 193 LEU A O 1
ATOM 1489 N N . PRO A 1 194 ? 1.893 1.801 -14.669 1.00 97.44 194 PRO A N 1
ATOM 1490 C CA . PRO A 1 194 ? 1.204 0.797 -15.479 1.00 97.44 194 PRO A CA 1
ATOM 1491 C C . PRO A 1 194 ? 0.445 -0.213 -14.610 1.00 97.44 194 PRO A C 1
ATOM 1493 O O . PRO A 1 194 ? 0.864 -0.513 -13.494 1.00 97.44 194 PRO A O 1
ATOM 1496 N N . TYR A 1 195 ? -0.690 -0.708 -15.090 1.00 98.44 195 TYR A N 1
ATOM 1497 C CA . TYR A 1 195 ? -1.548 -1.611 -14.325 1.00 98.44 195 TYR A CA 1
ATOM 1498 C C . TYR A 1 195 ? -2.326 -2.520 -15.264 1.00 98.44 195 TYR A C 1
ATOM 1500 O O . TYR A 1 195 ? -2.864 -2.051 -16.269 1.00 98.44 195 TYR A O 1
ATOM 1508 N N . GLU A 1 196 ? -2.421 -3.780 -14.872 1.00 98.56 196 GLU A N 1
ATOM 1509 C CA . GLU A 1 196 ? -3.250 -4.804 -15.483 1.00 98.56 196 GLU A CA 1
ATOM 1510 C C . GLU A 1 196 ? -4.120 -5.445 -14.400 1.00 98.56 196 GLU A C 1
ATOM 1512 O O . GLU A 1 196 ? -3.633 -5.766 -13.312 1.00 98.56 196 GLU A O 1
ATOM 1517 N N . SER A 1 197 ? -5.412 -5.609 -14.690 1.00 98.06 197 SER A N 1
ATOM 1518 C CA . SER A 1 197 ? -6.365 -6.175 -13.737 1.00 98.06 197 SER A CA 1
ATOM 1519 C C . SER A 1 197 ? -6.040 -7.636 -13.412 1.00 98.06 197 SER A C 1
ATOM 1521 O O . SER A 1 197 ? -5.780 -8.406 -14.340 1.00 98.06 197 SER A O 1
ATOM 1523 N N . PRO A 1 198 ? -6.063 -8.034 -12.126 1.00 98.06 198 PRO A N 1
ATOM 1524 C CA . PRO A 1 198 ? -5.901 -9.428 -11.742 1.00 98.06 198 PRO A CA 1
ATOM 1525 C C . PRO A 1 198 ? -7.105 -10.276 -12.176 1.00 98.06 198 PRO A C 1
ATOM 1527 O O . PRO A 1 198 ? -8.180 -9.730 -12.437 1.00 98.06 198 PRO A O 1
ATOM 1530 N N . PRO A 1 199 ? -6.952 -11.611 -12.231 1.00 97.88 199 PRO A N 1
ATOM 1531 C CA . PRO A 1 199 ? -8.064 -12.521 -12.463 1.00 97.88 199 PRO A CA 1
ATOM 1532 C C . PRO A 1 199 ? -9.170 -12.358 -11.416 1.00 97.88 199 PRO A C 1
ATOM 1534 O O . PRO A 1 199 ? -8.898 -12.140 -10.231 1.00 97.88 199 PRO A O 1
ATOM 1537 N N . ASP A 1 200 ? -10.417 -12.533 -11.853 1.00 96.50 200 ASP A N 1
ATOM 1538 C CA . ASP A 1 200 ? -11.587 -12.455 -10.980 1.00 96.50 200 ASP A CA 1
ATOM 1539 C C . ASP A 1 200 ? -11.465 -13.423 -9.791 1.00 96.50 200 ASP A C 1
ATOM 1541 O O . ASP A 1 200 ? -11.114 -14.595 -9.945 1.00 96.50 200 ASP A O 1
ATOM 1545 N N .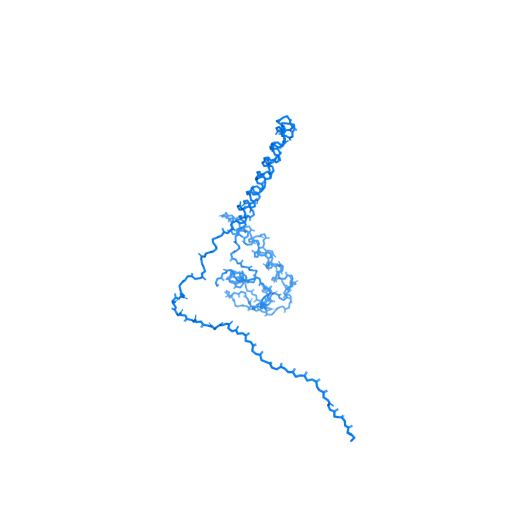 GLY A 1 201 ? -11.774 -12.928 -8.591 1.00 96.38 201 GLY A N 1
ATOM 1546 C CA . GLY A 1 201 ? -11.732 -13.710 -7.352 1.00 96.38 201 GLY A CA 1
ATOM 1547 C C . GLY A 1 201 ? -10.341 -13.896 -6.739 1.00 96.38 201 GLY A C 1
ATOM 1548 O O . GLY A 1 201 ? -10.227 -14.596 -5.737 1.00 96.38 201 GLY A O 1
ATOM 1549 N N . MET A 1 202 ? -9.289 -13.285 -7.299 1.00 97.12 202 MET A N 1
ATOM 1550 C CA . MET A 1 202 ? -7.947 -13.319 -6.698 1.00 97.12 202 MET A CA 1
ATOM 1551 C C . MET A 1 202 ? -7.836 -12.469 -5.423 1.00 97.12 202 MET A C 1
ATOM 1553 O O . MET A 1 202 ? -7.087 -12.824 -4.515 1.00 97.12 202 MET A O 1
ATOM 1557 N N . PHE A 1 203 ? -8.568 -11.358 -5.359 1.00 97.44 203 PHE A N 1
ATOM 1558 C CA . PHE A 1 203 ? -8.588 -10.431 -4.229 1.00 97.44 203 PHE A CA 1
ATOM 1559 C C . PHE A 1 203 ? -10.011 -10.253 -3.700 1.00 97.44 203 PHE A C 1
ATOM 1561 O O . PHE A 1 203 ? -10.983 -10.508 -4.418 1.00 97.44 203 PHE A O 1
ATOM 1568 N N . ASP A 1 204 ? -10.115 -9.793 -2.453 1.00 96.50 204 ASP A N 1
ATOM 1569 C CA . ASP A 1 204 ? -11.396 -9.450 -1.840 1.00 96.50 204 ASP A CA 1
ATOM 1570 C C . ASP A 1 204 ? -12.129 -8.354 -2.642 1.00 96.50 204 ASP A C 1
ATOM 1572 O O . ASP A 1 204 ? -11.473 -7.525 -3.290 1.00 96.50 204 ASP A O 1
ATOM 1576 N N . PRO A 1 205 ? -13.478 -8.340 -2.611 1.00 95.94 205 PRO A N 1
ATOM 1577 C CA . PRO A 1 205 ? -14.279 -7.372 -3.353 1.00 95.94 205 PRO A CA 1
ATOM 1578 C C . PRO A 1 205 ? -13.948 -5.912 -3.019 1.00 95.94 205 PRO A C 1
ATOM 1580 O O . PRO A 1 205 ? -13.575 -5.584 -1.894 1.00 95.94 205 PRO A O 1
ATOM 1583 N N . ASP A 1 206 ? -14.153 -5.034 -4.001 1.00 97.19 206 ASP A N 1
ATOM 1584 C CA . ASP A 1 206 ? -13.974 -3.588 -3.859 1.00 97.19 206 ASP A CA 1
ATOM 1585 C C . ASP A 1 206 ? -14.898 -3.001 -2.772 1.00 97.19 206 ASP A C 1
ATOM 1587 O O . ASP A 1 206 ? -16.104 -3.266 -2.755 1.00 97.19 206 ASP A O 1
ATOM 1591 N N . ASN A 1 207 ? -14.344 -2.140 -1.913 1.00 97.06 207 ASN A N 1
ATOM 1592 C CA . ASN A 1 207 ? -15.112 -1.345 -0.946 1.00 97.06 207 ASN A CA 1
ATOM 1593 C C . ASN A 1 207 ? -15.499 0.032 -1.505 1.00 97.06 207 ASN A C 1
ATOM 1595 O O . ASN A 1 207 ? -16.490 0.626 -1.076 1.00 97.06 207 ASN A O 1
ATOM 1599 N N . GLN A 1 208 ? -14.701 0.575 -2.425 1.00 94.62 208 GLN A N 1
ATOM 1600 C CA . GLN A 1 208 ? -14.960 1.844 -3.095 1.00 94.62 208 GLN A CA 1
ATOM 1601 C C . GLN A 1 208 ? -15.722 1.606 -4.409 1.00 94.62 208 GLN A C 1
ATOM 1603 O O . GLN A 1 208 ? -15.596 0.540 -5.013 1.00 94.62 208 GLN A O 1
ATOM 1608 N N . PRO A 1 209 ? -16.503 2.587 -4.890 1.00 88.19 209 PRO A N 1
ATOM 1609 C CA . PRO A 1 209 ? -17.157 2.505 -6.196 1.00 88.19 209 PRO A CA 1
ATOM 1610 C C . PRO A 1 209 ? -16.170 2.521 -7.376 1.00 88.19 209 PRO A C 1
ATOM 1612 O O . PRO A 1 209 ? -14.966 2.823 -7.177 1.00 88.19 209 PRO A O 1
#

pLDDT: mean 78.13, std 23.59, range [28.81, 98.69]

Sequence (209 aa):
MTDDDPLAGGDVQEAAGLLAAVDGDSDTAAASLLGAFDVDTIAAREVADIITGIIAGMTKEALERALTPERVELIQARAEAAVQRSFEEDSAPTLVYGSADEWLRKYWRYTYRRRVSAKGQGTGRWRADWWTIDEAVQRIEALWRSWEASRLDAGLGISAWWINHAEPHMAALLSTEGPFTGATDENLPGEPLPYESPPDGMFDPDNQP